Protein AF-A0A563W2W7-F1 (afdb_monomer_lite)

Organism: NCBI:txid945734

Sequence (213 aa):
MNTSLPTGNSFDVRIQEPNYLDGTHIPEQVSYFVLEAGTWQLDNGALLEVGTIESNGLVNGGSSFDTVDFDLEFASTPVIFSQVQTDNDADFVRTRQRNSSTTGFAVGMEEEEANKNSGHGSETLGWLAMETGSGQWDDFTYFADRTGDIVNHNWTSVEFDSLFAQQPQIMANISTYDGPDSAGLRYRNLDSTGVDIKVEEETSLDSEQQFSL

Secondary structure (DSSP, 8-state):
-------SS---------TTS---PPS---------SEEEE-TT--EEEEEEEEE--B-GGG--PEEEE-SS--SSPPEEEEEE---SSSS--EEEEE---SSEEEEEEE--GGGTTS----EEEEEEEE-SEEEEETTEEEEE----TT-SSS-EEEE-TT--SSPPP---------SSS-EEEEEE---SSEEEEEEEE--SS-S------

Radius of gyration: 17.33 Å; chains: 1; bounding box: 44×43×45 Å

InterPro domains:
  IPR037221 H-type lectin domain superfamily [G3DSA:2.60.40.2080] (36-134)

Structure (mmCIF, N/CA/C/O backbone):
data_AF-A0A563W2W7-F1
#
_entry.id   AF-A0A563W2W7-F1
#
loop_
_atom_site.group_PDB
_atom_site.id
_atom_site.type_symbol
_atom_site.label_atom_id
_atom_site.label_alt_id
_atom_site.label_comp_id
_atom_site.label_asym_id
_atom_site.label_entity_id
_atom_site.label_seq_id
_atom_site.pdbx_PDB_ins_code
_atom_site.Cartn_x
_atom_site.Cartn_y
_atom_site.Cartn_z
_atom_site.occupancy
_atom_site.B_iso_or_equiv
_atom_site.auth_seq_id
_atom_site.auth_comp_id
_atom_site.auth_asym_id
_atom_site.auth_atom_id
_atom_site.pdbx_PDB_model_num
ATOM 1 N N . MET A 1 1 ? 11.316 -20.694 -8.713 1.00 36.97 1 MET A N 1
ATOM 2 C CA . MET A 1 1 ? 10.553 -21.756 -8.012 1.00 36.97 1 MET A CA 1
ATOM 3 C C . MET A 1 1 ? 9.088 -21.484 -8.309 1.00 36.97 1 MET A C 1
ATOM 5 O O . MET A 1 1 ? 8.734 -20.321 -8.300 1.00 36.97 1 MET A O 1
ATOM 9 N N . ASN A 1 2 ? 8.279 -22.490 -8.654 1.00 34.16 2 ASN A N 1
ATOM 10 C CA . ASN A 1 2 ? 6.859 -22.274 -8.970 1.00 34.16 2 ASN A CA 1
ATOM 11 C C . ASN A 1 2 ? 6.099 -21.839 -7.712 1.00 34.16 2 ASN A C 1
ATOM 13 O O . ASN A 1 2 ? 6.029 -22.626 -6.769 1.00 34.16 2 ASN A O 1
ATOM 17 N N . THR A 1 3 ? 5.495 -20.655 -7.725 1.00 41.44 3 THR A N 1
ATOM 18 C CA . THR A 1 3 ? 4.533 -20.221 -6.711 1.00 41.44 3 THR A CA 1
ATOM 19 C C . THR A 1 3 ? 3.120 -20.475 -7.235 1.00 41.44 3 THR A C 1
ATOM 21 O O . THR A 1 3 ? 2.692 -19.953 -8.259 1.00 41.44 3 THR A O 1
ATOM 24 N N . SER A 1 4 ? 2.400 -21.370 -6.565 1.00 41.22 4 SER A N 1
ATOM 25 C CA . SER A 1 4 ? 0.951 -21.504 -6.706 1.00 41.22 4 SER A CA 1
ATOM 26 C C . SER A 1 4 ? 0.275 -20.609 -5.672 1.00 41.22 4 SER A C 1
ATOM 28 O O . SER A 1 4 ? 0.720 -20.591 -4.525 1.00 41.22 4 SER A O 1
ATOM 30 N N . LEU A 1 5 ? -0.812 -19.938 -6.065 1.00 45.69 5 LEU A N 1
ATOM 31 C CA . LEU A 1 5 ? -1.753 -19.246 -5.173 1.00 45.69 5 LEU A CA 1
ATOM 32 C C . LEU A 1 5 ? -2.065 -20.095 -3.918 1.00 45.69 5 LEU A C 1
ATOM 34 O O . LEU A 1 5 ? -2.114 -21.328 -4.024 1.00 45.69 5 LEU A O 1
ATOM 38 N N . PRO A 1 6 ? -2.277 -19.483 -2.739 1.00 49.31 6 PRO A N 1
ATOM 39 C CA . PRO A 1 6 ? -2.403 -20.212 -1.484 1.00 49.31 6 PRO A CA 1
ATOM 40 C C . PRO A 1 6 ? -3.664 -21.083 -1.492 1.00 49.31 6 PRO A C 1
ATOM 42 O O . PRO A 1 6 ? -4.780 -20.616 -1.318 1.00 49.31 6 PRO A O 1
ATOM 45 N N . THR A 1 7 ? -3.486 -22.391 -1.671 1.00 49.12 7 THR A N 1
ATOM 46 C CA . THR A 1 7 ? -4.488 -23.411 -1.319 1.00 49.12 7 THR A CA 1
ATOM 47 C C . THR A 1 7 ? -4.087 -24.147 -0.036 1.00 49.12 7 THR A C 1
ATOM 49 O O . THR A 1 7 ? -4.363 -25.337 0.120 1.00 49.12 7 THR A O 1
ATOM 52 N N . GLY A 1 8 ? -3.371 -23.483 0.873 1.00 57.25 8 GLY A N 1
ATOM 53 C CA . GLY A 1 8 ? -2.831 -24.097 2.083 1.00 57.25 8 GLY A CA 1
ATOM 54 C C . GLY A 1 8 ? -2.438 -23.072 3.140 1.00 57.25 8 GLY A C 1
ATOM 55 O O . GLY A 1 8 ? -2.205 -21.910 2.836 1.00 57.25 8 GLY A O 1
ATOM 56 N N . ASN A 1 9 ? -2.336 -23.532 4.388 1.00 75.31 9 ASN A N 1
ATOM 57 C CA . ASN A 1 9 ? -1.972 -22.733 5.566 1.00 75.31 9 ASN A CA 1
ATOM 58 C C . ASN A 1 9 ? -0.473 -22.344 5.585 1.00 75.31 9 ASN A C 1
ATOM 60 O O . ASN A 1 9 ? 0.179 -22.429 6.627 1.00 75.31 9 ASN A O 1
ATOM 64 N N . SER A 1 10 ? 0.110 -22.013 4.434 1.00 84.88 10 SER A N 1
ATOM 65 C CA . SER A 1 10 ? 1.527 -21.688 4.268 1.00 84.88 10 SER A CA 1
ATOM 66 C C . SER A 1 10 ? 1.725 -20.700 3.127 1.00 84.88 10 SER A C 1
ATOM 68 O O . SER A 1 10 ? 1.030 -20.781 2.116 1.00 84.88 10 SER A O 1
ATOM 70 N N . PHE A 1 11 ? 2.729 -19.844 3.261 1.00 88.00 11 PHE A N 1
ATOM 71 C CA . PHE A 1 11 ? 3.170 -18.901 2.242 1.00 88.00 11 PHE A CA 1
ATOM 72 C C . PHE A 1 11 ? 4.700 -18.822 2.263 1.00 88.00 11 PHE A C 1
ATOM 74 O O . PHE A 1 11 ? 5.320 -19.105 3.291 1.00 88.00 11 PHE A O 1
ATOM 81 N N . ASP A 1 12 ? 5.284 -18.432 1.134 1.00 90.31 12 ASP A N 1
ATOM 82 C CA . ASP A 1 12 ? 6.694 -18.069 1.034 1.00 90.31 12 ASP A CA 1
ATOM 83 C C . ASP A 1 12 ? 6.821 -16.540 1.069 1.00 90.31 12 ASP A C 1
ATOM 85 O O . ASP A 1 12 ? 5.952 -15.824 0.573 1.00 90.31 12 ASP A O 1
ATOM 89 N N . VAL A 1 13 ? 7.907 -16.035 1.655 1.00 90.25 13 VAL A N 1
ATOM 90 C CA . VAL A 1 13 ? 8.237 -14.602 1.669 1.00 90.25 13 VAL A CA 1
ATOM 91 C C . VAL A 1 13 ? 9.556 -14.394 0.958 1.00 90.25 13 VAL A C 1
ATOM 93 O O . VAL A 1 13 ? 10.511 -15.145 1.170 1.00 90.25 13 VAL A O 1
ATOM 96 N N . ARG A 1 14 ? 9.622 -13.327 0.169 1.00 89.75 14 ARG A N 1
ATOM 97 C CA . ARG A 1 14 ? 10.853 -12.826 -0.423 1.00 89.75 14 ARG A CA 1
ATOM 98 C C . ARG A 1 14 ? 10.988 -11.342 -0.120 1.00 89.75 14 ARG A C 1
ATOM 100 O O . ARG A 1 14 ? 10.022 -10.595 -0.227 1.00 89.75 14 ARG A O 1
ATOM 107 N N . ILE A 1 15 ? 12.196 -10.943 0.252 1.00 89.94 15 ILE A N 1
ATOM 108 C CA . ILE A 1 15 ? 12.596 -9.543 0.348 1.00 89.94 15 ILE A CA 1
ATOM 109 C C . ILE A 1 15 ? 13.462 -9.282 -0.880 1.00 89.94 15 ILE A C 1
ATOM 111 O O . ILE A 1 15 ? 14.393 -10.041 -1.150 1.00 89.94 15 ILE A O 1
ATOM 115 N N . GLN A 1 16 ? 13.087 -8.276 -1.662 1.00 90.75 16 GLN A N 1
ATOM 116 C CA . GLN A 1 16 ? 13.857 -7.792 -2.801 1.00 90.75 16 GLN A CA 1
ATOM 117 C C . GLN A 1 16 ? 14.268 -6.352 -2.531 1.00 90.75 16 GLN A C 1
ATOM 119 O O . GLN A 1 16 ? 13.560 -5.603 -1.853 1.00 90.75 16 GLN A O 1
ATOM 124 N N . GLU A 1 17 ? 15.398 -5.967 -3.095 1.00 90.00 17 GLU A N 1
ATOM 125 C CA . GLU A 1 17 ? 15.879 -4.598 -3.095 1.00 90.00 17 GLU A CA 1
ATOM 126 C C . GLU A 1 17 ? 16.107 -4.124 -4.536 1.00 90.00 17 GLU A C 1
ATOM 128 O O . GLU A 1 17 ? 16.251 -4.972 -5.419 1.00 90.00 17 GLU A 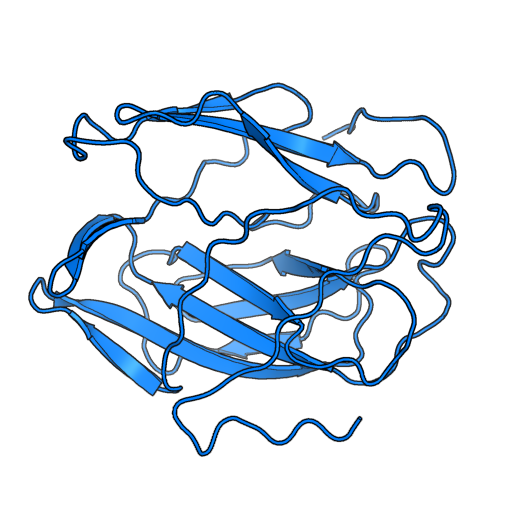O 1
ATOM 133 N N . PRO A 1 18 ? 16.120 -2.800 -4.789 1.00 90.69 18 PRO A N 1
ATOM 134 C CA . PRO A 1 18 ? 16.475 -2.249 -6.092 1.00 90.69 18 PRO A CA 1
ATOM 135 C C . PRO A 1 18 ? 17.734 -2.879 -6.701 1.00 90.69 18 PRO A C 1
ATOM 137 O O . PRO A 1 18 ? 18.721 -3.113 -6.003 1.00 90.69 18 PRO A O 1
ATOM 140 N N . ASN A 1 19 ? 17.715 -3.094 -8.016 1.00 90.00 19 ASN A N 1
ATOM 141 C CA . ASN A 1 19 ? 18.759 -3.785 -8.773 1.00 90.00 19 ASN A CA 1
ATOM 142 C C . ASN A 1 19 ? 20.143 -3.126 -8.641 1.00 90.00 19 ASN A C 1
ATOM 144 O O . ASN A 1 19 ? 21.163 -3.801 -8.793 1.00 90.00 19 ASN A O 1
ATOM 148 N N . TYR A 1 20 ? 20.198 -1.816 -8.378 1.00 88.44 20 TYR A N 1
ATOM 149 C CA . TYR A 1 20 ? 21.454 -1.080 -8.187 1.00 88.44 20 TYR A CA 1
ATOM 150 C C . TYR A 1 20 ? 22.151 -1.321 -6.832 1.00 88.44 20 TYR A C 1
ATOM 152 O O . TYR A 1 20 ? 23.269 -0.831 -6.633 1.00 88.44 20 TYR A O 1
ATOM 160 N N . LEU A 1 21 ? 21.512 -2.033 -5.899 1.00 89.94 21 LEU A N 1
ATOM 161 C CA . LEU A 1 21 ? 22.064 -2.371 -4.584 1.00 89.94 21 LEU A CA 1
ATOM 162 C C . LEU A 1 21 ? 22.850 -3.704 -4.616 1.00 89.94 21 LEU A C 1
ATOM 164 O O . LEU A 1 21 ? 23.105 -4.271 -5.678 1.00 89.94 21 LEU A O 1
ATOM 168 N N . ASP A 1 22 ? 23.391 -4.141 -3.475 1.00 89.31 22 ASP A N 1
ATOM 169 C CA . ASP A 1 22 ? 24.465 -5.150 -3.406 1.00 89.31 22 ASP A CA 1
ATOM 170 C C . ASP A 1 22 ? 24.002 -6.600 -3.137 1.00 89.31 22 ASP A C 1
ATOM 172 O O . ASP A 1 22 ? 24.821 -7.520 -3.028 1.00 89.31 22 ASP A O 1
ATOM 176 N N . GLY A 1 23 ? 22.698 -6.809 -3.039 1.00 85.81 23 GLY A N 1
ATOM 177 C CA . GLY A 1 23 ? 21.992 -8.034 -2.678 1.00 85.81 23 GLY A CA 1
ATOM 178 C C . GLY A 1 23 ? 22.130 -8.444 -1.210 1.00 85.81 23 GLY A C 1
ATOM 179 O O . GLY A 1 23 ? 21.759 -9.570 -0.862 1.00 85.81 23 GLY A O 1
ATOM 180 N N . THR A 1 24 ? 22.735 -7.620 -0.348 1.00 88.06 24 THR A N 1
ATOM 181 C CA . THR A 1 24 ? 23.121 -8.015 1.012 1.00 88.06 24 THR A CA 1
ATOM 182 C C . THR A 1 24 ? 22.129 -7.529 2.056 1.00 88.06 24 THR A C 1
ATOM 184 O O . THR A 1 24 ? 22.105 -6.368 2.452 1.00 88.06 24 THR A O 1
ATOM 187 N N . HIS A 1 25 ? 21.413 -8.485 2.640 1.00 84.12 25 HIS A N 1
ATOM 188 C CA . HIS A 1 25 ? 20.493 -8.235 3.742 1.00 84.12 25 HIS A CA 1
ATOM 189 C C . HIS A 1 25 ? 21.132 -8.610 5.087 1.00 84.12 25 HIS A C 1
ATOM 191 O O . HIS A 1 25 ? 21.637 -9.722 5.281 1.00 84.12 25 HIS A O 1
ATOM 197 N N . ILE A 1 26 ? 21.100 -7.687 6.052 1.00 88.81 26 ILE A N 1
ATOM 198 C CA . ILE A 1 26 ? 21.273 -8.044 7.469 1.00 88.81 26 ILE A CA 1
ATOM 199 C C . ILE A 1 26 ? 20.024 -8.807 7.950 1.00 88.81 26 ILE A C 1
ATOM 201 O O . ILE A 1 26 ? 19.024 -8.836 7.241 1.00 88.81 26 ILE A O 1
ATOM 205 N N . PRO A 1 27 ? 20.020 -9.436 9.140 1.00 89.06 27 PRO A N 1
ATOM 206 C CA . PRO A 1 27 ? 18.792 -10.024 9.666 1.00 89.06 27 PRO A CA 1
ATOM 207 C C . PRO A 1 27 ? 17.653 -8.995 9.735 1.00 89.06 27 PRO A C 1
ATOM 209 O O . PRO A 1 27 ? 17.746 -8.004 10.460 1.00 89.06 27 PRO A O 1
ATOM 212 N N . GLU A 1 28 ? 16.582 -9.261 8.994 1.00 87.00 28 GLU A N 1
ATOM 213 C CA . GLU A 1 28 ? 15.401 -8.407 8.878 1.00 87.00 28 GLU A CA 1
ATOM 214 C C . GLU A 1 28 ? 14.211 -9.024 9.617 1.00 87.00 28 GLU A C 1
ATOM 216 O O . GLU A 1 28 ? 14.064 -10.245 9.709 1.00 87.00 28 GLU A O 1
ATOM 221 N N . GLN A 1 29 ? 13.350 -8.166 10.162 1.00 88.69 29 GLN A N 1
ATOM 222 C CA . GLN A 1 29 ? 12.069 -8.562 10.739 1.00 88.69 29 GLN A CA 1
ATOM 223 C C . GLN A 1 29 ? 10.956 -7.996 9.867 1.00 88.69 29 GLN A C 1
ATOM 225 O O . GLN A 1 29 ? 10.952 -6.802 9.574 1.00 88.69 29 GLN A O 1
ATOM 230 N N . VAL A 1 30 ? 10.010 -8.850 9.484 1.00 89.31 30 VAL A N 1
ATOM 231 C CA . VAL A 1 30 ? 8.851 -8.470 8.673 1.00 89.31 30 VAL A CA 1
ATOM 232 C C . VAL A 1 30 ? 7.566 -8.750 9.437 1.00 89.31 30 VAL A C 1
ATOM 234 O O . VAL A 1 30 ? 7.421 -9.790 10.081 1.00 89.31 30 VAL A O 1
ATOM 237 N N . SER A 1 31 ? 6.632 -7.807 9.359 1.00 91.06 31 SER A N 1
ATOM 238 C CA . SER A 1 31 ? 5.243 -8.027 9.756 1.00 91.06 31 SER A CA 1
ATOM 239 C C . SER A 1 31 ? 4.461 -8.533 8.558 1.00 91.06 31 SER A C 1
ATOM 241 O O . SER A 1 31 ? 4.664 -8.053 7.446 1.00 91.06 31 SER A O 1
ATOM 243 N N . TYR A 1 32 ? 3.562 -9.482 8.784 1.00 91.12 32 TYR A N 1
ATOM 244 C CA . TYR A 1 32 ? 2.688 -10.009 7.747 1.00 91.12 32 TYR A CA 1
ATOM 245 C C . TYR A 1 32 ? 1.281 -10.215 8.297 1.00 91.12 32 TYR A C 1
ATOM 247 O O . TYR A 1 32 ? 1.076 -10.387 9.499 1.00 91.12 32 TYR A O 1
ATOM 255 N N . PHE A 1 33 ? 0.322 -10.227 7.385 1.00 88.62 33 PHE A N 1
ATOM 256 C CA . PHE A 1 33 ? -1.051 -10.645 7.604 1.00 88.62 33 PHE A CA 1
ATOM 257 C C . PHE A 1 33 ? -1.501 -11.369 6.336 1.00 88.62 33 PHE A C 1
ATOM 259 O O . PHE A 1 33 ? -1.021 -11.069 5.243 1.00 88.62 33 PHE A O 1
ATOM 266 N N . VAL A 1 34 ? -2.372 -12.360 6.486 1.00 91.19 34 VAL A N 1
ATOM 267 C CA . VAL A 1 34 ? -2.888 -13.156 5.370 1.00 91.19 34 VAL A CA 1
ATOM 268 C C . VAL A 1 34 ? -4.399 -13.104 5.444 1.00 91.19 34 VAL A C 1
ATOM 270 O O . VAL A 1 34 ? -4.970 -13.384 6.496 1.00 91.19 34 VAL A O 1
ATOM 273 N N . LEU A 1 35 ? -5.023 -12.733 4.331 1.00 92.00 35 LEU A N 1
ATOM 274 C CA . LEU A 1 35 ? -6.467 -12.638 4.195 1.00 92.00 35 LEU A CA 1
ATOM 275 C C . LEU A 1 35 ? -6.912 -13.424 2.971 1.00 92.00 35 LEU A C 1
ATOM 277 O O . LEU A 1 35 ? -6.235 -13.431 1.944 1.00 92.00 35 LEU A O 1
ATOM 281 N N . GLU A 1 36 ? -8.072 -14.054 3.091 1.00 93.31 36 GLU A N 1
ATOM 282 C CA . GLU A 1 36 ? -8.750 -14.674 1.961 1.00 93.31 36 GLU A CA 1
ATOM 283 C C . GLU A 1 36 ? -9.429 -13.593 1.113 1.00 93.31 36 GLU A C 1
ATOM 285 O O . GLU A 1 36 ? -10.037 -12.659 1.647 1.00 93.31 36 GLU A O 1
ATOM 290 N N . ALA A 1 37 ? -9.349 -13.734 -0.211 1.00 96.31 37 ALA A N 1
ATOM 291 C CA . ALA A 1 37 ? -10.024 -12.826 -1.130 1.00 96.31 37 ALA A CA 1
ATOM 292 C C . ALA A 1 37 ? -11.546 -12.851 -0.911 1.00 96.31 37 ALA A C 1
ATOM 294 O O . ALA A 1 37 ? -12.146 -13.907 -0.692 1.00 96.31 37 ALA A O 1
ATOM 295 N N . GLY A 1 38 ? -12.167 -11.680 -0.993 1.00 97.75 38 GLY A N 1
ATOM 296 C CA . GLY A 1 38 ? -13.598 -11.490 -0.814 1.00 97.75 38 GLY A CA 1
ATOM 297 C C . GLY A 1 38 ? -13.941 -10.225 -0.038 1.00 97.75 38 GLY A C 1
ATOM 298 O O . GLY A 1 38 ? -13.073 -9.463 0.394 1.00 97.75 38 GLY A O 1
ATOM 299 N N . THR A 1 39 ? -15.241 -10.034 0.147 1.00 98.12 39 THR A N 1
ATOM 300 C CA . THR A 1 39 ? -15.816 -8.944 0.932 1.00 98.12 39 THR A CA 1
ATOM 301 C C . THR A 1 39 ? -16.148 -9.437 2.336 1.00 98.12 39 THR A C 1
ATOM 303 O O . THR A 1 39 ? -16.885 -10.411 2.510 1.00 98.12 39 THR A O 1
ATOM 306 N N . TRP A 1 40 ? -15.632 -8.744 3.343 1.00 96.94 40 TRP A N 1
ATOM 307 C CA . TRP A 1 40 ? -15.729 -9.119 4.748 1.00 96.94 40 TRP A CA 1
ATOM 308 C C . TRP A 1 40 ? -16.268 -7.962 5.579 1.00 96.94 40 TRP A C 1
ATOM 310 O O . TRP A 1 40 ? -16.059 -6.796 5.260 1.00 96.94 40 TRP A O 1
ATOM 320 N N . GLN A 1 41 ? -16.934 -8.286 6.682 1.00 96.00 41 GLN A N 1
ATOM 321 C CA . GLN A 1 41 ? -17.364 -7.305 7.668 1.00 96.00 41 GLN A CA 1
ATOM 322 C C . GLN A 1 41 ? -16.875 -7.741 9.046 1.00 96.00 41 GLN A C 1
ATOM 324 O O . GLN A 1 41 ? -17.110 -8.883 9.445 1.00 96.00 41 GLN A O 1
ATOM 329 N N . LEU A 1 42 ? -16.201 -6.842 9.763 1.00 95.00 42 LEU A N 1
ATOM 330 C CA . LEU A 1 42 ? -15.797 -7.080 11.149 1.00 95.00 42 LEU A CA 1
ATOM 331 C C . LEU A 1 42 ? -16.994 -6.976 12.099 1.00 95.00 42 LEU A C 1
ATOM 333 O O . LEU A 1 42 ? -18.023 -6.384 11.773 1.00 95.00 42 LEU A O 1
ATOM 337 N N . ASP A 1 43 ? -16.824 -7.459 13.328 1.00 93.25 43 ASP A N 1
ATOM 338 C CA . ASP A 1 43 ? -17.852 -7.407 14.377 1.00 93.25 43 ASP A CA 1
ATOM 339 C C . ASP A 1 43 ? -18.339 -5.983 14.698 1.00 93.25 43 ASP A C 1
ATOM 341 O O . ASP A 1 43 ? -19.486 -5.788 15.107 1.00 93.25 43 ASP A O 1
ATOM 345 N N . ASN A 1 44 ? -17.486 -4.969 14.508 1.00 91.88 44 ASN A N 1
ATOM 346 C CA . ASN A 1 44 ? -17.849 -3.558 14.683 1.00 91.88 44 ASN A CA 1
ATOM 347 C C . ASN A 1 44 ? -18.577 -2.953 13.464 1.00 91.88 44 ASN A C 1
ATOM 349 O O . ASN A 1 44 ? -18.932 -1.775 13.497 1.00 91.88 44 ASN A O 1
ATOM 353 N N . GLY A 1 45 ? -18.811 -3.739 12.412 1.00 95.44 45 GLY A N 1
ATOM 354 C CA . GLY A 1 45 ? -19.461 -3.328 11.172 1.00 95.44 45 GLY A CA 1
ATOM 355 C C . GLY A 1 45 ? -18.513 -2.819 10.087 1.00 95.44 45 GLY A C 1
ATOM 356 O O . GLY A 1 45 ? -18.995 -2.591 8.978 1.00 95.44 45 GLY A O 1
ATOM 357 N N . ALA A 1 46 ? -17.212 -2.675 10.373 1.00 96.50 46 ALA A N 1
ATOM 358 C CA . ALA A 1 46 ? -16.240 -2.168 9.410 1.00 96.50 46 ALA A CA 1
ATOM 359 C C . ALA A 1 46 ? -16.132 -3.088 8.188 1.00 96.50 46 ALA A C 1
ATOM 361 O O . ALA A 1 46 ? -15.976 -4.305 8.338 1.00 96.50 46 ALA A O 1
ATOM 362 N N . LEU A 1 47 ? -16.208 -2.502 6.994 1.00 97.88 47 LEU A N 1
ATOM 363 C CA . LEU A 1 47 ? -16.080 -3.210 5.721 1.00 97.88 47 LEU A CA 1
ATOM 364 C C . LEU A 1 47 ? -14.607 -3.401 5.333 1.00 97.88 47 LEU A C 1
ATOM 366 O O . LEU A 1 47 ? -13.784 -2.492 5.481 1.00 97.88 47 LEU A O 1
ATOM 370 N N . LEU A 1 48 ? -14.294 -4.585 4.805 1.00 97.25 48 LEU A N 1
ATOM 371 C CA . LEU A 1 48 ? -13.034 -4.905 4.148 1.00 97.25 48 LEU A CA 1
ATOM 372 C C . LEU A 1 48 ? -13.314 -5.579 2.811 1.00 97.25 48 LEU A C 1
ATOM 374 O O . LEU A 1 48 ? -14.227 -6.395 2.693 1.00 97.25 48 LEU A O 1
ATOM 378 N N . GLU A 1 49 ? -12.473 -5.303 1.829 1.00 98.62 49 GLU A N 1
ATOM 379 C CA . GLU A 1 49 ? -12.467 -6.010 0.561 1.00 98.62 49 GLU A CA 1
ATOM 380 C C . GLU A 1 49 ? -11.038 -6.387 0.194 1.00 98.62 49 GLU A C 1
ATOM 382 O O . GLU A 1 49 ? -10.119 -5.574 0.296 1.00 98.62 49 GLU A O 1
ATOM 387 N N . VAL A 1 50 ? -10.846 -7.650 -0.169 1.00 98.56 50 VAL A N 1
ATOM 388 C CA . VAL A 1 50 ? -9.538 -8.242 -0.440 1.00 98.56 50 VAL A CA 1
ATOM 389 C C . VAL A 1 50 ? -9.583 -8.893 -1.806 1.00 98.56 50 VAL A C 1
ATOM 391 O O . VAL A 1 50 ? -10.489 -9.677 -2.094 1.00 98.56 50 VAL A O 1
ATOM 394 N N . GLY A 1 51 ? -8.576 -8.636 -2.629 1.00 98.38 51 GLY A N 1
ATOM 395 C CA . GLY A 1 51 ? -8.511 -9.219 -3.957 1.00 98.38 51 GLY A CA 1
ATOM 396 C C . GLY A 1 51 ? -7.104 -9.271 -4.521 1.00 98.38 51 GLY A C 1
ATOM 397 O O . GLY A 1 51 ? -6.119 -8.917 -3.871 1.00 98.38 51 GLY A O 1
ATOM 398 N N . THR A 1 52 ? -7.029 -9.740 -5.759 1.00 98.38 52 THR A N 1
ATOM 399 C CA . THR A 1 52 ? -5.809 -9.735 -6.558 1.00 98.38 52 THR A CA 1
ATOM 400 C C . THR A 1 52 ? -6.099 -9.190 -7.951 1.00 98.38 52 THR A C 1
ATOM 402 O O . THR A 1 52 ? -7.237 -9.222 -8.424 1.00 98.38 52 THR A O 1
ATOM 405 N N . ILE A 1 53 ? -5.066 -8.683 -8.613 1.00 98.25 53 ILE A N 1
ATOM 406 C CA . ILE A 1 53 ? -5.087 -8.331 -10.032 1.00 98.25 53 ILE A CA 1
ATOM 407 C C . ILE A 1 53 ? -3.760 -8.741 -10.672 1.00 98.25 53 ILE A C 1
ATOM 409 O O . ILE A 1 53 ? -2.710 -8.620 -10.051 1.00 98.25 53 ILE A O 1
ATOM 413 N N . GLU A 1 54 ? -3.802 -9.242 -11.902 1.00 98.38 54 GLU A N 1
ATOM 414 C CA . GLU A 1 54 ? -2.594 -9.479 -12.696 1.00 98.38 54 GLU A CA 1
ATOM 415 C C . GLU A 1 54 ? -2.198 -8.181 -13.398 1.00 98.38 54 GLU A C 1
ATOM 417 O O . GLU A 1 54 ? -3.028 -7.594 -14.095 1.00 98.38 54 GLU A O 1
ATOM 422 N N . SER A 1 55 ? -0.949 -7.745 -13.244 1.00 97.31 55 SER A N 1
ATOM 423 C CA . SER A 1 55 ? -0.453 -6.513 -13.857 1.00 97.31 55 SER A CA 1
ATOM 424 C C . SER A 1 55 ? 0.956 -6.684 -14.401 1.00 97.31 55 SER A C 1
ATOM 426 O O . SER A 1 55 ? 1.815 -7.285 -13.768 1.00 97.31 55 SER A O 1
ATOM 428 N N . ASN A 1 56 ? 1.215 -6.092 -15.562 1.00 94.69 56 ASN A N 1
ATOM 429 C CA . ASN A 1 56 ? 2.559 -5.832 -16.084 1.00 94.69 56 ASN A CA 1
ATOM 430 C C . ASN A 1 56 ? 2.804 -4.321 -16.283 1.00 94.69 56 ASN A C 1
ATOM 432 O O . ASN A 1 56 ? 3.684 -3.918 -17.048 1.00 94.69 56 ASN A O 1
ATOM 436 N N . GLY A 1 57 ? 1.973 -3.478 -15.663 1.00 93.50 57 GLY A N 1
ATOM 437 C CA . GLY A 1 57 ? 1.975 -2.035 -15.855 1.00 93.50 57 GLY A CA 1
ATOM 438 C C . GLY A 1 57 ? 3.031 -1.337 -15.004 1.00 93.50 57 GLY A C 1
ATOM 439 O O . GLY A 1 57 ? 2.929 -1.326 -13.779 1.00 93.50 57 GLY A O 1
ATOM 440 N N . LEU A 1 58 ? 4.013 -0.703 -15.654 1.00 94.38 58 LEU A N 1
ATOM 441 C CA . LEU A 1 58 ? 4.973 0.187 -14.994 1.00 94.38 58 LEU A CA 1
ATOM 442 C C . LEU A 1 58 ? 4.464 1.634 -14.983 1.00 94.38 58 LEU A C 1
ATOM 444 O O . LEU A 1 58 ? 4.182 2.203 -16.042 1.00 94.38 58 LEU A O 1
ATOM 448 N N . VAL A 1 59 ? 4.400 2.259 -13.804 1.00 92.12 59 VAL A N 1
ATOM 449 C CA . VAL A 1 59 ? 3.741 3.562 -13.575 1.00 92.12 59 VAL A CA 1
ATOM 450 C C . VAL A 1 59 ? 4.507 4.790 -14.076 1.00 92.12 59 VAL A C 1
ATOM 452 O O . VAL A 1 59 ? 4.248 5.916 -13.657 1.00 92.12 59 VAL A O 1
ATOM 455 N N . ASN A 1 60 ? 5.433 4.610 -15.013 1.00 82.88 60 ASN A N 1
ATOM 456 C CA . ASN A 1 60 ? 6.332 5.644 -15.510 1.00 82.88 60 ASN A CA 1
ATOM 457 C C . ASN A 1 60 ? 5.577 6.899 -15.990 1.00 82.88 60 ASN A C 1
ATOM 459 O O . ASN A 1 60 ? 4.730 6.832 -16.892 1.00 82.88 60 ASN A O 1
ATOM 463 N N . GLY A 1 61 ? 5.857 8.039 -15.350 1.00 73.06 61 GLY A N 1
ATOM 464 C CA . GLY A 1 61 ? 5.223 9.322 -15.652 1.00 73.06 61 GLY A CA 1
ATOM 465 C C . GLY A 1 61 ? 3.703 9.323 -15.448 1.00 73.06 61 GLY A C 1
ATOM 466 O O . GLY A 1 61 ? 2.997 10.092 -16.101 1.00 73.06 61 GLY A O 1
ATOM 467 N N . GLY A 1 62 ? 3.176 8.438 -14.597 1.00 77.75 62 GLY A N 1
ATOM 468 C CA . GLY A 1 62 ? 1.745 8.317 -14.322 1.00 77.75 62 GLY A CA 1
ATOM 469 C C . GLY A 1 62 ? 0.960 7.477 -15.340 1.00 77.75 62 GLY A C 1
ATOM 470 O O . GLY A 1 62 ? -0.270 7.594 -15.408 1.00 77.75 62 GLY A O 1
ATOM 471 N N . SER A 1 63 ? 1.630 6.665 -16.159 1.00 84.69 63 SER A N 1
ATOM 472 C CA . SER A 1 63 ? 0.988 5.749 -17.117 1.00 84.69 63 SER A CA 1
ATOM 473 C C . SER A 1 63 ? 0.689 4.368 -16.504 1.00 84.69 63 SER A C 1
ATOM 475 O O . SER A 1 63 ? 1.014 4.129 -15.352 1.00 84.69 63 SER A O 1
ATOM 477 N N . SER A 1 64 ? -0.001 3.487 -17.237 1.00 92.94 64 SER A N 1
ATOM 478 C CA . SER A 1 64 ? -0.089 2.036 -16.951 1.00 92.94 64 SER A CA 1
ATOM 479 C C . SER A 1 64 ? -0.570 1.605 -15.554 1.00 92.94 64 SER A C 1
ATOM 481 O O . SER A 1 64 ? -0.097 0.607 -15.023 1.00 92.94 64 SER A O 1
ATOM 483 N N . PHE A 1 65 ? -1.525 2.335 -14.972 1.00 96.50 65 PHE A N 1
ATOM 484 C CA . PHE A 1 65 ? -2.257 1.853 -13.798 1.00 96.50 65 PHE A CA 1
ATOM 485 C C . PHE A 1 65 ? -3.462 1.018 -14.233 1.00 96.50 65 PHE A C 1
ATOM 487 O O . PHE A 1 65 ? -4.244 1.470 -15.076 1.00 96.50 65 PHE A O 1
ATOM 494 N N . ASP A 1 66 ? -3.656 -0.124 -13.588 1.00 97.94 66 ASP A N 1
ATOM 495 C CA . ASP A 1 66 ? -4.854 -0.945 -13.690 1.00 97.94 66 ASP A CA 1
ATOM 496 C C . ASP A 1 66 ? -5.913 -0.460 -12.696 1.00 97.94 66 ASP A C 1
ATOM 498 O O . ASP A 1 66 ? -5.614 -0.116 -11.550 1.00 97.94 66 ASP A O 1
ATOM 502 N N . THR A 1 67 ? -7.164 -0.387 -13.145 1.00 98.19 67 THR A N 1
ATOM 503 C CA . THR A 1 67 ? -8.295 0.009 -12.297 1.00 98.19 67 THR A CA 1
ATOM 504 C C . THR A 1 67 ? -8.836 -1.197 -11.544 1.00 98.19 67 THR A C 1
ATOM 506 O O . THR A 1 67 ? -9.088 -2.243 -12.141 1.00 98.19 67 THR A O 1
ATOM 509 N N . VAL A 1 68 ? -9.049 -1.016 -10.244 1.00 98.62 68 VAL A N 1
ATOM 510 C CA . VAL A 1 68 ? -9.741 -1.955 -9.368 1.00 98.62 68 VAL A CA 1
ATOM 511 C C . VAL A 1 68 ? -11.027 -1.287 -8.902 1.00 98.62 68 VAL A C 1
ATOM 513 O O . VAL A 1 68 ? -10.984 -0.260 -8.221 1.00 98.62 68 VAL A O 1
ATOM 516 N N . ASP A 1 69 ? -12.156 -1.875 -9.282 1.00 98.62 69 ASP A N 1
ATOM 517 C CA . ASP A 1 69 ? -13.474 -1.500 -8.780 1.00 98.62 69 ASP A CA 1
ATOM 518 C C . ASP A 1 69 ? -13.800 -2.361 -7.557 1.00 98.62 69 ASP A C 1
ATOM 520 O O . ASP A 1 69 ? -13.534 -3.563 -7.566 1.00 98.62 69 ASP A O 1
ATOM 524 N N . PHE A 1 70 ? -14.367 -1.748 -6.519 1.00 98.62 70 PHE A N 1
ATOM 525 C CA . PHE A 1 70 ? -14.844 -2.475 -5.346 1.00 98.62 70 PHE A CA 1
ATOM 526 C C . PHE A 1 70 ? -16.210 -3.114 -5.619 1.00 98.62 70 PHE A C 1
ATOM 528 O O . PHE A 1 70 ? -17.075 -2.506 -6.260 1.00 98.62 70 PHE A O 1
ATOM 535 N N . ASP A 1 71 ? -16.430 -4.311 -5.082 1.00 98.00 71 ASP A N 1
ATOM 536 C CA . ASP A 1 71 ? -17.713 -5.014 -5.121 1.00 98.00 71 ASP A CA 1
ATOM 537 C C . ASP A 1 71 ? -18.791 -4.252 -4.332 1.00 98.00 71 ASP A C 1
ATOM 539 O O . ASP A 1 71 ? -19.971 -4.270 -4.707 1.00 98.00 71 ASP A O 1
ATOM 543 N N . LEU A 1 72 ? -18.397 -3.562 -3.253 1.00 97.00 72 LEU A N 1
ATOM 544 C CA . LEU A 1 72 ? -19.262 -2.684 -2.463 1.00 97.00 72 LEU A CA 1
ATOM 545 C C . LEU A 1 72 ? -18.702 -1.259 -2.352 1.00 97.00 72 LEU A C 1
ATOM 547 O O . LEU A 1 72 ? -17.507 -1.039 -2.185 1.00 97.00 72 LEU A O 1
ATOM 551 N N . GLU A 1 73 ? -19.602 -0.271 -2.373 1.00 97.94 73 GLU A N 1
ATOM 552 C CA . GLU A 1 73 ? -19.234 1.118 -2.092 1.00 97.94 73 GLU A CA 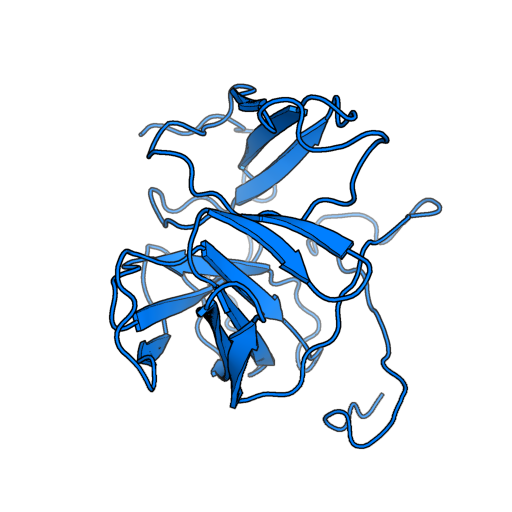1
ATOM 553 C C . GLU A 1 73 ? -18.976 1.316 -0.589 1.00 97.94 73 GLU A C 1
ATOM 555 O O . GLU A 1 73 ? -19.838 1.035 0.249 1.00 97.94 73 GLU A O 1
ATOM 560 N N . PHE A 1 74 ? -17.799 1.846 -0.258 1.00 98.50 74 PHE A N 1
ATOM 561 C CA . PHE A 1 74 ? -17.413 2.221 1.101 1.00 98.50 74 PHE A CA 1
ATOM 562 C C . PHE A 1 74 ? -18.074 3.538 1.538 1.00 98.50 74 PHE A C 1
ATOM 564 O O . PHE A 1 74 ? -18.339 4.422 0.723 1.00 98.50 74 PHE A O 1
ATOM 571 N N . ALA A 1 75 ? -18.287 3.731 2.845 1.00 97.00 75 ALA A N 1
ATOM 572 C CA . ALA A 1 75 ? -18.884 4.969 3.365 1.00 97.00 75 ALA A CA 1
ATOM 573 C C . ALA A 1 75 ? -17.981 6.212 3.197 1.00 97.00 75 ALA A C 1
ATOM 575 O O . ALA A 1 75 ? -18.464 7.344 3.108 1.00 97.00 75 ALA A O 1
ATOM 576 N N . SER A 1 76 ? -16.668 6.000 3.168 1.00 97.44 76 SER A N 1
ATOM 577 C CA . SER A 1 76 ? -15.617 6.985 2.906 1.00 97.44 76 SER A CA 1
ATOM 578 C C . SER A 1 76 ? -14.489 6.309 2.125 1.00 97.44 76 SER A C 1
ATOM 580 O O . SER A 1 76 ? -14.471 5.089 1.987 1.00 97.44 76 SER A O 1
ATOM 582 N N . THR A 1 77 ? -13.546 7.079 1.578 1.00 97.88 77 THR A N 1
ATOM 583 C CA . THR A 1 77 ? -12.409 6.490 0.862 1.00 97.88 77 THR A CA 1
ATOM 584 C C . THR A 1 77 ? -11.606 5.573 1.807 1.00 97.88 77 THR A C 1
ATOM 586 O O . THR A 1 77 ? -11.052 6.083 2.785 1.00 97.88 77 THR A O 1
ATOM 589 N N . PRO A 1 78 ? -11.508 4.255 1.542 1.00 98.25 78 PRO A N 1
ATOM 590 C CA . PRO A 1 78 ? -10.921 3.292 2.478 1.00 98.25 78 PRO A CA 1
ATOM 591 C C . PRO A 1 78 ? -9.397 3.417 2.556 1.00 98.25 78 PRO A C 1
ATOM 593 O O . PRO A 1 78 ? -8.769 3.951 1.642 1.00 98.25 78 PRO A O 1
ATOM 596 N N . VAL A 1 79 ? -8.771 2.911 3.617 1.00 97.94 79 VAL A N 1
ATOM 597 C CA . VAL A 1 79 ? -7.326 2.629 3.617 1.00 97.94 79 VAL A CA 1
ATOM 598 C C . VAL A 1 79 ? -7.070 1.507 2.619 1.00 97.94 79 VAL A C 1
ATOM 600 O O . VAL A 1 79 ? -7.778 0.504 2.647 1.00 97.94 79 VAL A O 1
ATOM 603 N N . ILE A 1 80 ? -6.083 1.676 1.738 1.00 98.25 80 ILE A N 1
ATOM 604 C CA . ILE A 1 80 ? -5.768 0.693 0.699 1.00 98.25 80 ILE A CA 1
ATOM 605 C C . ILE A 1 80 ? -4.303 0.290 0.811 1.00 98.25 80 ILE A C 1
ATOM 607 O O . ILE A 1 80 ? -3.416 1.147 0.773 1.00 98.25 80 ILE A O 1
ATOM 611 N N . PHE A 1 81 ? -4.068 -1.012 0.909 1.00 97.62 81 PHE A N 1
ATOM 612 C CA . PHE A 1 81 ? -2.752 -1.627 0.826 1.00 97.62 81 PHE A CA 1
ATOM 613 C C . PHE A 1 81 ? -2.665 -2.479 -0.434 1.00 97.62 81 PHE A C 1
ATOM 615 O O . PHE A 1 81 ? -3.634 -3.139 -0.804 1.00 97.62 81 PHE A O 1
ATOM 622 N N . SER A 1 82 ? -1.501 -2.500 -1.067 1.00 97.56 82 SER A N 1
ATOM 623 C CA . SER A 1 82 ? -1.189 -3.366 -2.196 1.00 97.56 82 SER A CA 1
ATOM 624 C C . SER A 1 82 ? 0.221 -3.938 -2.070 1.00 97.56 82 SER A C 1
ATOM 626 O O . SER A 1 82 ? 1.104 -3.329 -1.465 1.00 97.56 82 SER A O 1
ATOM 628 N N . GLN A 1 83 ? 0.431 -5.130 -2.621 1.00 96.94 83 GLN A N 1
ATOM 629 C CA . GLN A 1 83 ? 1.709 -5.831 -2.571 1.00 96.94 83 GLN A CA 1
ATOM 630 C C . GLN A 1 83 ? 1.878 -6.735 -3.795 1.00 96.94 83 GLN A C 1
ATOM 632 O O . GLN A 1 83 ? 0.942 -7.424 -4.195 1.00 96.94 83 GLN A O 1
ATOM 637 N N . VAL A 1 84 ? 3.089 -6.782 -4.348 1.00 97.81 84 VAL A N 1
ATOM 638 C CA . VAL A 1 84 ? 3.486 -7.791 -5.341 1.00 97.81 84 VAL A CA 1
ATOM 639 C C . VAL A 1 84 ? 3.576 -9.160 -4.647 1.00 97.81 84 VAL A C 1
ATOM 641 O O . VAL A 1 84 ? 4.268 -9.296 -3.639 1.00 97.81 84 VAL A O 1
ATOM 644 N N . GLN A 1 85 ? 2.850 -10.166 -5.139 1.00 96.88 85 GLN A N 1
ATOM 645 C CA . GLN A 1 85 ? 2.745 -11.504 -4.529 1.00 96.88 85 GLN A CA 1
ATOM 646 C C . GLN A 1 85 ? 3.442 -12.610 -5.335 1.00 96.88 85 GLN A C 1
ATOM 648 O O . GLN A 1 85 ? 3.451 -13.772 -4.918 1.00 96.88 85 GLN A O 1
ATOM 653 N N . THR A 1 86 ? 4.042 -12.265 -6.470 1.00 96.25 86 THR A N 1
ATOM 654 C CA . THR A 1 86 ? 4.815 -13.176 -7.319 1.00 96.25 86 THR A CA 1
ATOM 655 C C . THR A 1 86 ? 6.191 -12.587 -7.644 1.00 96.25 86 THR A C 1
ATOM 657 O O . THR A 1 86 ? 6.508 -11.467 -7.259 1.00 96.25 86 THR A O 1
ATOM 660 N N . ASP A 1 87 ? 7.038 -13.410 -8.258 1.00 94.50 87 ASP A N 1
ATOM 661 C CA . ASP A 1 87 ? 8.398 -13.079 -8.703 1.00 94.50 87 ASP A CA 1
ATOM 662 C C . ASP A 1 87 ? 8.581 -13.716 -10.087 1.00 94.50 87 ASP A C 1
ATOM 664 O O . ASP A 1 87 ? 9.320 -14.687 -10.277 1.00 94.50 87 ASP A O 1
ATOM 668 N N . ASN A 1 88 ? 7.743 -13.285 -11.026 1.00 96.00 88 ASN A N 1
ATOM 669 C CA . ASN A 1 88 ? 7.732 -13.774 -12.399 1.00 96.00 88 ASN A CA 1
ATOM 670 C C . ASN A 1 88 ? 8.787 -13.065 -13.262 1.00 96.00 88 ASN A C 1
ATOM 672 O O . ASN A 1 88 ? 9.227 -13.642 -14.263 1.00 96.00 88 ASN A O 1
ATOM 676 N N . ASP A 1 89 ? 9.210 -11.867 -12.864 1.00 94.69 89 ASP A N 1
ATOM 677 C CA . ASP A 1 89 ? 10.407 -11.171 -13.331 1.00 94.69 89 ASP A CA 1
ATOM 678 C C . ASP A 1 89 ? 11.438 -11.017 -12.198 1.00 94.69 89 ASP A C 1
ATOM 680 O O . ASP A 1 89 ? 11.114 -11.106 -11.015 1.00 94.69 89 ASP A O 1
ATOM 684 N N . ALA A 1 90 ? 12.708 -10.846 -12.561 1.00 92.50 90 ALA A N 1
ATOM 685 C CA . ALA A 1 90 ? 13.798 -10.698 -11.601 1.00 92.50 90 ALA A CA 1
ATOM 686 C C . ALA A 1 90 ? 14.003 -9.247 -11.148 1.00 92.50 90 ALA A C 1
ATOM 688 O O . ALA A 1 90 ? 14.610 -9.044 -10.093 1.00 92.50 90 ALA A O 1
ATOM 689 N N . ASP A 1 91 ? 13.541 -8.278 -11.942 1.00 93.44 91 ASP A N 1
ATOM 690 C CA . ASP A 1 91 ? 13.698 -6.858 -11.647 1.00 93.44 91 ASP A CA 1
ATOM 691 C C . ASP A 1 91 ? 12.867 -6.444 -10.423 1.00 93.44 91 ASP A C 1
ATOM 693 O O . ASP A 1 91 ? 11.771 -6.940 -10.167 1.00 93.44 91 ASP A O 1
ATOM 697 N N . PHE A 1 92 ? 13.422 -5.546 -9.608 1.00 93.75 92 PHE A N 1
ATOM 698 C CA . PHE A 1 92 ? 12.723 -5.039 -8.433 1.00 93.75 92 PHE A CA 1
ATOM 699 C C . PHE A 1 92 ? 11.538 -4.158 -8.828 1.00 93.75 92 PHE A C 1
ATOM 701 O O . PHE A 1 92 ? 11.710 -3.127 -9.480 1.00 93.75 92 PHE A O 1
ATOM 708 N N . VAL A 1 93 ? 10.367 -4.481 -8.285 1.00 95.56 93 VAL A N 1
ATOM 709 C CA . VAL A 1 93 ? 9.176 -3.635 -8.337 1.00 95.56 93 VAL A CA 1
ATOM 710 C C . VAL A 1 93 ? 8.561 -3.438 -6.957 1.00 95.56 93 VAL A C 1
ATOM 712 O O . VAL A 1 93 ? 8.567 -4.319 -6.097 1.00 95.56 93 VAL A O 1
ATOM 715 N N . ARG A 1 94 ? 7.952 -2.270 -6.762 1.00 94.69 94 ARG A N 1
ATOM 716 C CA . ARG A 1 94 ? 7.011 -1.989 -5.669 1.00 94.69 94 ARG A CA 1
ATOM 717 C C . ARG A 1 94 ? 5.660 -1.588 -6.248 1.00 94.69 94 ARG A C 1
ATOM 719 O O . ARG A 1 94 ? 5.595 -1.112 -7.376 1.00 94.69 94 ARG A O 1
ATOM 726 N N . THR A 1 95 ? 4.585 -1.708 -5.481 1.00 96.62 95 THR A N 1
ATOM 727 C CA . THR A 1 95 ? 3.291 -1.172 -5.915 1.00 96.62 95 THR A CA 1
ATOM 728 C C . THR A 1 95 ? 3.216 0.341 -5.708 1.00 96.62 95 THR A C 1
ATOM 730 O O . THR A 1 95 ? 3.748 0.896 -4.742 1.00 96.62 95 THR A O 1
ATOM 733 N N . ARG A 1 96 ? 2.513 1.019 -6.614 1.00 95.94 96 ARG A N 1
ATOM 734 C CA . ARG A 1 96 ? 2.056 2.406 -6.478 1.00 95.94 96 ARG A CA 1
ATOM 735 C C . ARG A 1 96 ? 0.574 2.465 -6.781 1.00 95.94 96 ARG A C 1
ATOM 737 O O . ARG A 1 96 ? 0.068 1.689 -7.588 1.00 95.94 96 ARG A O 1
ATOM 744 N N . GLN A 1 97 ? -0.120 3.410 -6.160 1.00 96.06 97 GLN A N 1
ATOM 745 C CA . GLN A 1 97 ? -1.556 3.572 -6.346 1.00 96.06 97 GLN A CA 1
ATOM 746 C C . GLN A 1 97 ? -1.964 5.039 -6.454 1.00 96.06 97 GLN A C 1
ATOM 748 O O . GLN A 1 97 ? -1.239 5.936 -6.027 1.00 96.06 97 GLN A O 1
ATOM 753 N N . ARG A 1 98 ? -3.130 5.281 -7.054 1.00 96.31 98 ARG A N 1
ATOM 754 C CA . ARG A 1 98 ? -3.735 6.611 -7.198 1.00 96.31 98 ARG A CA 1
ATOM 755 C C . ARG A 1 98 ? -5.253 6.527 -7.317 1.00 96.31 98 ARG A C 1
ATOM 757 O O . ARG A 1 98 ? -5.821 5.443 -7.431 1.00 96.31 98 ARG A O 1
ATOM 764 N N . ASN A 1 99 ? -5.896 7.695 -7.370 1.00 96.38 99 ASN A N 1
ATOM 765 C CA . ASN A 1 99 ? -7.326 7.848 -7.661 1.00 96.38 99 ASN A CA 1
ATOM 766 C C . ASN A 1 99 ? -8.240 7.011 -6.751 1.00 96.38 99 ASN A C 1
ATOM 768 O O . ASN A 1 99 ? -9.263 6.500 -7.200 1.00 96.38 99 ASN A O 1
ATOM 772 N N . SER A 1 100 ? -7.877 6.861 -5.476 1.00 97.38 100 SER A N 1
ATOM 773 C CA . SER A 1 100 ? -8.723 6.155 -4.517 1.00 97.38 100 SER A CA 1
ATOM 774 C C . SER A 1 100 ? -10.030 6.913 -4.286 1.00 97.38 100 SER A C 1
ATOM 776 O O . SER A 1 100 ? -10.032 8.118 -4.030 1.00 97.38 100 SER A O 1
ATOM 778 N N . SER A 1 101 ? -11.135 6.182 -4.317 1.00 98.19 101 SER A N 1
ATOM 779 C CA . SER A 1 101 ? -12.502 6.658 -4.102 1.00 98.19 101 SER A CA 1
ATOM 780 C C . SER A 1 101 ? -13.271 5.669 -3.217 1.00 98.19 101 SER A C 1
ATOM 782 O O . SER A 1 101 ? -12.710 4.668 -2.776 1.00 98.19 101 SER A O 1
ATOM 784 N N . THR A 1 102 ? -14.550 5.935 -2.952 1.00 98.56 102 THR A N 1
ATOM 785 C CA . THR A 1 102 ? -15.440 4.989 -2.258 1.00 98.56 102 THR A CA 1
ATOM 786 C C . THR A 1 102 ? -15.756 3.744 -3.086 1.00 98.56 102 THR A C 1
ATOM 788 O O . THR A 1 102 ? -16.218 2.758 -2.526 1.00 98.56 102 THR A O 1
ATOM 791 N N . THR A 1 103 ? -15.508 3.769 -4.399 1.00 98.69 103 THR A N 1
ATOM 792 C CA . THR A 1 103 ? -15.909 2.706 -5.336 1.00 98.69 103 THR A CA 1
ATOM 793 C C . THR A 1 103 ? -14.736 1.992 -5.999 1.00 98.69 103 THR A C 1
ATOM 795 O O . THR A 1 103 ? -14.957 1.073 -6.776 1.00 98.69 103 THR A O 1
ATOM 798 N N . GLY A 1 104 ? -13.499 2.420 -5.750 1.00 98.56 104 GLY A N 1
ATOM 799 C CA . GLY A 1 104 ? -12.325 1.788 -6.343 1.00 98.56 104 GLY A CA 1
ATOM 800 C C . GLY A 1 104 ? -11.066 2.638 -6.257 1.00 98.56 104 GLY A C 1
ATOM 801 O O . GLY A 1 104 ? -11.057 3.732 -5.679 1.00 98.56 104 GLY A O 1
ATOM 802 N N . PHE A 1 105 ? -9.997 2.135 -6.860 1.00 98.62 105 PHE A N 1
ATOM 803 C CA . PHE A 1 105 ? -8.691 2.781 -6.957 1.00 98.62 105 PHE A CA 1
ATOM 804 C C . PHE A 1 105 ? -7.948 2.308 -8.211 1.00 98.62 105 PHE A C 1
ATOM 806 O O . PHE A 1 105 ? -8.447 1.491 -8.981 1.00 98.62 105 PHE A O 1
ATOM 813 N N . ALA A 1 106 ? -6.750 2.838 -8.442 1.00 98.38 106 ALA A N 1
ATOM 814 C CA . ALA A 1 106 ? -5.875 2.360 -9.501 1.00 98.38 106 ALA A CA 1
ATOM 815 C C . ALA A 1 106 ? -4.509 1.976 -8.929 1.00 98.38 106 ALA A C 1
ATOM 817 O O . ALA A 1 106 ? -3.978 2.712 -8.095 1.00 98.38 106 ALA A O 1
ATOM 818 N N . VAL A 1 107 ? -3.939 0.865 -9.394 1.00 98.19 107 VAL A N 1
ATOM 819 C CA . VAL A 1 107 ? -2.664 0.300 -8.927 1.00 98.19 107 VAL A CA 1
ATOM 820 C C . VAL A 1 107 ? -1.757 -0.037 -10.108 1.00 98.19 107 VAL A C 1
ATOM 822 O O . VAL A 1 107 ? -2.231 -0.335 -11.197 1.00 98.19 107 VAL A O 1
ATOM 825 N N . GLY A 1 108 ? -0.451 0.041 -9.908 1.00 96.69 108 GLY A N 1
ATOM 826 C CA . GLY A 1 108 ? 0.553 -0.420 -10.860 1.00 96.69 108 GLY A CA 1
ATOM 827 C C . GLY A 1 108 ? 1.879 -0.677 -10.154 1.00 96.69 108 GLY A C 1
ATOM 828 O O . GLY A 1 108 ? 1.971 -0.556 -8.929 1.00 96.69 108 GLY A O 1
ATOM 829 N N . MET A 1 109 ? 2.904 -1.025 -10.922 1.00 96.56 109 MET A N 1
ATOM 830 C CA . MET A 1 109 ? 4.242 -1.326 -10.418 1.00 96.56 109 MET A CA 1
ATOM 831 C C . MET A 1 109 ? 5.227 -0.199 -10.725 1.00 96.56 109 MET A C 1
ATOM 833 O O . MET A 1 109 ? 5.127 0.482 -11.740 1.00 96.56 109 MET A O 1
ATOM 837 N N . GLU A 1 110 ? 6.195 0.001 -9.845 1.00 95.12 110 GLU A N 1
ATOM 838 C CA . GLU A 1 110 ? 7.251 0.999 -9.963 1.00 95.12 110 GLU A CA 1
ATOM 839 C C . GLU A 1 110 ? 8.607 0.333 -9.738 1.00 95.12 110 GLU A C 1
ATOM 841 O O . GLU A 1 110 ? 8.853 -0.248 -8.679 1.00 95.12 110 GLU A O 1
ATOM 846 N N . GLU A 1 111 ? 9.478 0.447 -10.735 1.00 93.81 111 GLU A N 1
ATOM 847 C CA . GLU A 1 111 ? 10.882 0.048 -10.643 1.00 93.81 111 GLU A CA 1
ATOM 848 C C . GLU A 1 111 ? 11.758 1.180 -10.088 1.00 93.81 111 GLU A C 1
ATOM 850 O O . GLU A 1 111 ? 11.294 2.279 -9.770 1.00 93.81 111 GLU A O 1
ATOM 855 N N . GLU A 1 112 ? 13.058 0.923 -9.982 1.00 90.44 112 GLU A N 1
ATOM 856 C CA . GLU A 1 112 ? 14.061 1.968 -9.786 1.00 90.44 112 GLU A CA 1
ATOM 857 C C . GLU A 1 112 ? 14.120 2.966 -10.957 1.00 90.44 112 GLU A C 1
ATOM 859 O O . GLU A 1 112 ? 13.893 2.616 -12.118 1.00 90.44 112 GLU A O 1
ATOM 864 N N . GLU A 1 113 ? 14.476 4.213 -10.658 1.00 86.06 113 GLU A N 1
ATOM 865 C CA . GLU A 1 113 ? 14.594 5.321 -11.608 1.00 86.06 113 GLU A CA 1
ATOM 866 C C . GLU A 1 113 ? 15.335 4.985 -12.887 1.00 86.06 113 GLU A C 1
ATOM 868 O O . GLU A 1 113 ? 14.854 5.264 -13.989 1.00 86.06 113 GLU A O 1
ATOM 873 N N . ALA A 1 114 ? 16.513 4.382 -12.733 1.00 87.44 114 ALA A N 1
ATOM 874 C CA . ALA A 1 114 ? 17.407 4.065 -13.828 1.00 87.44 114 ALA A CA 1
ATOM 875 C C . ALA A 1 114 ? 16.810 3.015 -14.781 1.00 87.44 114 ALA A C 1
ATOM 877 O O . ALA A 1 114 ? 17.264 2.920 -15.924 1.00 87.44 114 ALA A O 1
ATOM 878 N N . ASN A 1 115 ? 15.778 2.279 -14.346 1.00 86.12 115 ASN A N 1
ATOM 879 C CA . ASN A 1 115 ? 15.161 1.186 -15.089 1.00 86.12 115 ASN A CA 1
ATOM 880 C C . ASN A 1 115 ? 13.694 1.437 -15.490 1.00 86.12 115 ASN A C 1
ATOM 882 O O . ASN A 1 115 ? 13.113 0.596 -16.157 1.00 86.12 115 ASN A O 1
ATOM 886 N N . LYS A 1 116 ? 13.105 2.621 -15.240 1.00 82.62 116 LYS A N 1
ATOM 887 C CA . LYS A 1 116 ? 11.672 2.959 -15.483 1.00 82.62 116 LYS A CA 1
ATOM 888 C C . LYS A 1 116 ? 11.069 2.601 -16.868 1.00 82.62 116 LYS A C 1
ATOM 890 O O . LYS A 1 116 ? 9.855 2.709 -17.050 1.00 82.62 116 LYS A O 1
ATOM 895 N N . ASN A 1 117 ? 11.874 2.254 -17.878 1.00 82.25 117 ASN A N 1
ATOM 896 C CA . ASN A 1 117 ? 11.448 1.925 -19.251 1.00 82.25 117 ASN A CA 1
ATOM 897 C C . ASN A 1 117 ? 11.870 0.516 -19.727 1.00 82.25 117 ASN A C 1
ATOM 899 O O . ASN A 1 117 ? 11.816 0.246 -20.929 1.00 82.25 117 ASN A O 1
ATOM 903 N N . SER A 1 118 ? 12.321 -0.356 -18.830 1.00 85.19 118 SER A N 1
ATOM 904 C CA . SER A 1 118 ? 12.686 -1.760 -19.098 1.00 85.19 118 SER A CA 1
ATOM 905 C C . SER A 1 118 ? 11.501 -2.601 -19.590 1.00 85.19 118 SER A C 1
ATOM 907 O O . SER A 1 118 ? 11.657 -3.448 -20.473 1.00 85.19 118 SER A O 1
ATOM 909 N N . GLY A 1 119 ? 10.308 -2.304 -19.061 1.00 88.94 119 GLY A N 1
ATOM 910 C CA . GLY A 1 119 ? 9.176 -3.225 -19.071 1.00 88.94 119 GLY A CA 1
ATOM 911 C C . GLY A 1 119 ? 9.358 -4.312 -18.008 1.00 88.94 119 GLY A C 1
ATOM 912 O O . GLY A 1 119 ? 10.472 -4.581 -17.591 1.00 88.94 119 GLY A O 1
ATOM 913 N N . HIS A 1 120 ? 8.266 -4.957 -17.603 1.00 94.50 120 HIS A N 1
ATOM 914 C CA . HIS A 1 120 ? 8.300 -5.967 -16.544 1.00 94.50 120 HIS A CA 1
ATOM 915 C C . HIS A 1 120 ? 7.374 -7.140 -16.877 1.00 94.50 120 HIS A C 1
ATOM 917 O O . HIS A 1 120 ? 6.348 -6.972 -17.552 1.00 94.50 120 HIS A O 1
ATOM 923 N N . GLY A 1 121 ? 7.729 -8.339 -16.415 1.00 95.31 121 GLY A N 1
ATOM 924 C CA . GLY A 1 121 ? 6.842 -9.498 -16.403 1.00 95.31 121 GLY A CA 1
ATOM 925 C C . GLY A 1 121 ? 5.522 -9.225 -15.671 1.00 95.31 121 GLY A C 1
ATOM 926 O O . GLY A 1 121 ? 5.422 -8.335 -14.830 1.00 95.31 121 GLY A O 1
ATOM 927 N N . SER A 1 122 ? 4.480 -9.987 -16.016 1.00 97.06 122 SER A N 1
ATOM 928 C CA . SER A 1 122 ? 3.201 -9.911 -15.299 1.00 97.06 122 SER A CA 1
ATOM 929 C C . SER A 1 122 ? 3.364 -10.471 -13.892 1.00 97.06 122 SER A C 1
ATOM 931 O O . SER A 1 122 ? 3.812 -11.608 -13.748 1.00 97.06 122 SER A O 1
ATOM 933 N N . GLU A 1 123 ? 2.938 -9.717 -12.888 1.00 98.25 123 GLU A N 1
ATOM 934 C CA . GLU A 1 123 ? 2.898 -10.124 -11.488 1.00 98.25 123 GLU A CA 1
ATOM 935 C C . GLU A 1 123 ? 1.462 -10.110 -10.953 1.00 98.25 123 GLU A C 1
ATOM 937 O O . GLU A 1 123 ? 0.629 -9.295 -11.361 1.00 98.25 123 GLU A O 1
ATOM 942 N N . THR A 1 124 ? 1.183 -10.978 -9.985 1.00 98.31 124 THR A N 1
ATOM 943 C CA . THR A 1 124 ? -0.023 -10.902 -9.165 1.00 98.31 124 THR A CA 1
ATOM 944 C C . THR A 1 124 ? 0.164 -9.803 -8.121 1.00 98.31 124 THR A C 1
ATOM 946 O O . THR A 1 124 ? 1.038 -9.892 -7.258 1.00 98.31 124 THR A O 1
ATOM 949 N N . LEU A 1 125 ? -0.685 -8.779 -8.151 1.00 98.50 125 LEU A N 1
ATOM 950 C CA . LEU A 1 125 ? -0.762 -7.733 -7.135 1.00 98.50 125 LEU A CA 1
ATOM 951 C C . LEU A 1 125 ? -1.927 -8.035 -6.191 1.00 98.50 125 LEU A C 1
ATOM 953 O O . LEU A 1 125 ? -3.090 -7.964 -6.590 1.00 98.50 125 LEU A O 1
ATOM 957 N N . GLY A 1 126 ? -1.623 -8.376 -4.942 1.00 98.31 126 GLY A N 1
ATOM 958 C CA . GLY A 1 126 ? -2.622 -8.496 -3.884 1.00 98.31 126 GLY A CA 1
ATOM 959 C C . GLY A 1 126 ? -2.984 -7.127 -3.326 1.00 98.31 126 GLY A C 1
ATOM 960 O O . GLY A 1 126 ? -2.123 -6.250 -3.236 1.00 98.31 126 GLY A O 1
ATOM 961 N N . TRP A 1 127 ? -4.241 -6.937 -2.936 1.00 98.44 127 TRP A N 1
ATOM 962 C CA . TRP A 1 127 ? -4.706 -5.693 -2.337 1.00 98.44 127 TRP A CA 1
ATOM 963 C C . TRP A 1 127 ? -5.751 -5.915 -1.239 1.00 98.44 127 TRP A C 1
ATOM 965 O O . TRP A 1 127 ? -6.493 -6.897 -1.243 1.00 98.44 127 TRP A O 1
ATOM 975 N N . LEU A 1 128 ? -5.791 -4.972 -0.299 1.00 98.06 128 LEU A N 1
ATOM 976 C CA . LEU A 1 128 ? -6.785 -4.844 0.765 1.00 98.06 128 LEU A CA 1
ATOM 977 C C . LEU A 1 128 ? -7.312 -3.408 0.756 1.00 98.06 128 LEU A C 1
ATOM 979 O O . LEU A 1 128 ? -6.519 -2.475 0.853 1.00 98.06 128 LEU A O 1
ATOM 983 N N . ALA A 1 129 ? -8.630 -3.239 0.732 1.00 98.44 129 ALA A N 1
ATOM 984 C CA . ALA A 1 129 ? -9.322 -2.004 1.077 1.00 98.44 129 ALA A CA 1
ATOM 985 C C . ALA A 1 129 ? -10.077 -2.190 2.401 1.00 98.44 129 ALA A C 1
ATOM 987 O O . ALA A 1 129 ? -10.783 -3.178 2.575 1.00 98.44 129 ALA A O 1
ATOM 988 N N . MET A 1 130 ? -9.934 -1.260 3.343 1.00 97.75 130 MET A N 1
ATOM 989 C CA . MET A 1 130 ? -10.561 -1.319 4.668 1.00 97.75 130 MET A CA 1
ATOM 990 C C . MET A 1 130 ? -11.105 0.050 5.075 1.00 97.75 130 MET A C 1
ATOM 992 O O . MET A 1 130 ? -10.441 1.068 4.873 1.00 97.75 130 MET A O 1
ATOM 996 N N . GLU A 1 131 ? -12.287 0.095 5.688 1.00 98.19 131 GLU A N 1
ATOM 997 C CA . GLU A 1 131 ? -12.804 1.342 6.261 1.00 98.19 131 GLU A CA 1
ATOM 998 C C . GLU A 1 131 ? -11.835 1.949 7.285 1.00 98.19 131 GLU A C 1
ATOM 1000 O O . GLU A 1 131 ? -11.272 1.260 8.138 1.00 98.19 131 GLU A O 1
ATOM 1005 N N . THR A 1 132 ? -11.663 3.270 7.219 1.00 97.12 132 THR A N 1
ATOM 1006 C CA . THR A 1 132 ? -10.899 4.022 8.220 1.00 97.12 132 THR A CA 1
ATOM 1007 C C . THR A 1 132 ? -11.560 3.914 9.591 1.00 97.12 132 THR A C 1
ATOM 1009 O O . THR A 1 132 ? -12.784 4.009 9.702 1.00 97.12 132 THR A O 1
ATOM 1012 N N . GLY A 1 133 ? -10.760 3.815 10.644 1.00 96.00 133 GLY A N 1
ATOM 1013 C CA . GLY A 1 133 ? -11.227 3.793 12.021 1.00 96.00 133 GLY A CA 1
ATOM 1014 C C . GLY A 1 133 ? -10.357 2.912 12.902 1.00 96.00 133 GLY A C 1
ATOM 1015 O O . GLY A 1 133 ? -9.251 2.516 12.544 1.00 96.00 133 GLY A O 1
ATOM 1016 N N . SER A 1 134 ? -10.875 2.587 14.077 1.00 96.19 134 SER A N 1
ATOM 1017 C CA . SER A 1 134 ? -10.220 1.689 15.018 1.00 96.19 134 SER A CA 1
ATOM 1018 C C . SER A 1 134 ? -11.220 0.729 15.638 1.00 96.19 134 SER A C 1
ATOM 1020 O O . SER A 1 134 ? -12.429 0.981 15.672 1.00 96.19 134 SER A O 1
ATOM 1022 N N . GLY A 1 135 ? -10.724 -0.403 16.120 1.00 94.69 135 GLY A N 1
ATOM 1023 C CA . GLY A 1 135 ? -11.587 -1.423 16.692 1.00 94.69 135 GLY A CA 1
ATOM 1024 C C . GLY A 1 135 ? -10.845 -2.674 17.120 1.00 94.69 135 GLY A C 1
ATOM 1025 O O . GLY A 1 135 ? -9.624 -2.678 17.269 1.00 94.69 135 GLY A O 1
ATOM 1026 N N . GLN A 1 136 ? -11.627 -3.728 17.333 1.00 94.25 136 GLN A N 1
ATOM 1027 C CA . GLN A 1 136 ? -11.121 -5.080 17.525 1.00 94.25 136 GLN A CA 1
ATOM 1028 C C . GLN A 1 136 ?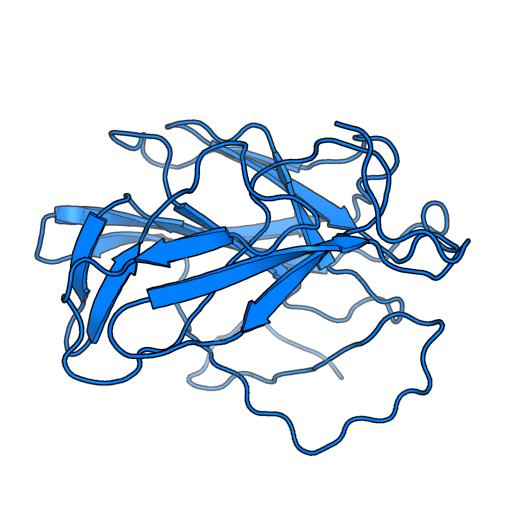 -11.405 -5.888 16.263 1.00 94.25 136 GLN A C 1
ATOM 1030 O O . GLN A 1 136 ? -12.514 -5.845 15.729 1.00 94.25 136 GLN A O 1
ATOM 1035 N N . TRP A 1 137 ? -10.395 -6.614 15.816 1.00 92.44 137 TRP A N 1
ATOM 1036 C CA . TRP A 1 137 ? -10.469 -7.647 14.803 1.00 92.44 137 TRP A CA 1
ATOM 1037 C C . TRP A 1 137 ? -9.991 -8.934 15.465 1.00 92.44 137 TRP A C 1
ATOM 1039 O O . TRP A 1 137 ? -8.791 -9.152 15.624 1.00 92.44 137 TRP A O 1
ATOM 1049 N N . ASP A 1 138 ? -10.946 -9.751 15.906 1.00 89.62 138 ASP A N 1
ATOM 1050 C CA . ASP A 1 138 ? -10.686 -10.900 16.774 1.00 89.62 138 ASP A CA 1
ATOM 1051 C C . ASP A 1 138 ? -9.844 -10.491 18.003 1.00 89.62 138 ASP A C 1
ATOM 1053 O O . ASP A 1 138 ? -10.272 -9.658 18.804 1.00 89.62 138 ASP A O 1
ATOM 1057 N N . ASP A 1 139 ? -8.638 -11.046 18.140 1.00 90.31 139 ASP A N 1
ATOM 1058 C CA . ASP A 1 139 ? -7.711 -10.769 19.242 1.00 90.31 139 ASP A CA 1
ATOM 1059 C C . ASP A 1 139 ? -6.828 -9.524 19.004 1.00 90.31 139 ASP A C 1
ATOM 1061 O O . ASP A 1 139 ? -6.013 -9.161 19.860 1.00 90.31 139 ASP A O 1
ATOM 1065 N N . PHE A 1 140 ? -6.957 -8.862 17.849 1.00 91.38 140 PHE A N 1
ATOM 1066 C CA . PHE A 1 140 ? -6.141 -7.712 17.468 1.00 91.38 140 PHE A CA 1
ATOM 1067 C C . PHE A 1 140 ? -6.900 -6.402 17.642 1.00 91.38 140 PHE A C 1
ATOM 1069 O O . PHE A 1 140 ? -7.935 -6.164 17.028 1.00 91.38 140 PHE A O 1
ATOM 1076 N N . THR A 1 141 ? -6.315 -5.479 18.398 1.00 95.50 141 THR A N 1
ATOM 1077 C CA . THR A 1 141 ? -6.697 -4.070 18.292 1.00 95.50 141 THR A CA 1
ATOM 1078 C C . THR A 1 141 ? -6.092 -3.496 17.014 1.00 95.50 141 THR A C 1
ATOM 1080 O O . THR A 1 141 ? -4.907 -3.715 16.765 1.00 95.50 141 THR A O 1
ATOM 1083 N N . TYR A 1 142 ? -6.871 -2.763 16.218 1.00 95.44 142 TYR A N 1
ATOM 1084 C CA . TYR A 1 142 ? -6.392 -2.144 14.980 1.00 95.44 142 TYR A CA 1
ATOM 1085 C C . TYR A 1 142 ? -6.680 -0.643 14.935 1.00 95.44 142 TYR A C 1
ATOM 1087 O O . TYR A 1 142 ? -7.669 -0.163 15.492 1.00 95.44 142 TYR A O 1
ATOM 1095 N N . PHE A 1 143 ? -5.820 0.070 14.212 1.00 96.81 143 PHE A N 1
ATOM 1096 C CA . PHE A 1 143 ? -5.983 1.462 13.811 1.00 96.81 143 PHE A CA 1
ATOM 1097 C C . PHE A 1 143 ? -5.699 1.548 12.310 1.00 96.81 143 PHE A C 1
ATOM 1099 O O . PHE A 1 143 ? -4.613 1.177 11.868 1.00 96.81 143 PHE A O 1
ATOM 1106 N N . ALA A 1 144 ? -6.686 1.986 11.535 1.00 96.19 144 ALA A N 1
ATOM 1107 C CA . ALA A 1 144 ? -6.618 2.139 10.091 1.00 96.19 144 ALA A CA 1
ATOM 1108 C C . ALA A 1 144 ? -6.916 3.599 9.747 1.00 96.19 144 ALA A C 1
ATOM 1110 O O . ALA A 1 144 ? -8.037 4.069 9.943 1.00 96.19 144 ALA A O 1
ATOM 1111 N N . ASP A 1 145 ? -5.920 4.314 9.232 1.00 95.94 145 ASP A N 1
ATOM 1112 C CA . ASP A 1 145 ? -6.058 5.735 8.927 1.00 95.94 145 ASP A CA 1
ATOM 1113 C C . ASP A 1 145 ? -5.392 6.113 7.601 1.00 95.94 145 ASP A C 1
ATOM 1115 O O . ASP A 1 145 ? -4.507 5.419 7.093 1.00 95.94 145 ASP A O 1
ATOM 1119 N N . ARG A 1 146 ? -5.850 7.230 7.035 1.00 95.31 146 ARG A N 1
ATOM 1120 C CA . ARG A 1 146 ? -5.291 7.865 5.844 1.00 95.31 146 ARG A CA 1
ATOM 1121 C C . ARG A 1 146 ? -4.821 9.258 6.217 1.00 95.31 146 ARG A C 1
ATOM 1123 O O . ARG A 1 146 ? -5.622 10.111 6.590 1.00 95.31 146 ARG A O 1
ATOM 1130 N N . THR A 1 147 ? -3.539 9.530 6.013 1.00 94.81 147 THR A N 1
ATOM 1131 C CA . THR A 1 147 ? -3.046 10.901 6.128 1.00 94.81 147 THR A CA 1
ATOM 1132 C C . THR A 1 147 ? -3.655 11.786 5.039 1.00 94.81 147 THR A C 1
ATOM 1134 O O . THR A 1 147 ? -4.061 11.313 3.973 1.00 94.81 147 THR A O 1
ATOM 1137 N N . GLY A 1 148 ? -3.665 13.097 5.276 1.00 92.88 148 GLY A N 1
ATOM 1138 C CA . GLY A 1 148 ? -3.827 14.055 4.185 1.00 92.88 148 GLY A CA 1
ATOM 1139 C C . GLY A 1 148 ? -2.642 14.012 3.213 1.00 92.88 148 GLY A C 1
ATOM 1140 O O . GLY A 1 148 ? -1.634 13.345 3.464 1.00 92.88 148 GLY A O 1
ATOM 1141 N N . ASP A 1 149 ? -2.751 14.786 2.135 1.00 92.25 149 ASP A N 1
ATOM 1142 C CA . ASP A 1 149 ? -1.654 15.052 1.200 1.00 92.25 149 ASP A CA 1
ATOM 1143 C C . ASP A 1 149 ? -0.627 16.012 1.834 1.00 92.25 149 ASP A C 1
ATOM 1145 O O . ASP A 1 149 ? -0.589 17.214 1.572 1.00 92.25 149 ASP A O 1
ATOM 1149 N N . ILE A 1 150 ? 0.094 15.491 2.830 1.00 93.19 150 ILE A N 1
ATOM 1150 C CA . ILE A 1 150 ? 1.026 16.246 3.683 1.00 93.19 150 ILE A CA 1
ATOM 1151 C C . ILE A 1 150 ? 2.346 15.511 3.939 1.00 93.19 150 ILE A C 1
ATOM 1153 O O . ILE A 1 150 ? 3.296 16.125 4.425 1.00 93.19 150 ILE A O 1
ATOM 1157 N N . VAL A 1 151 ? 2.414 14.207 3.652 1.00 95.12 151 VAL A N 1
ATOM 1158 C CA . VAL A 1 151 ? 3.593 13.379 3.933 1.00 95.12 151 VAL A CA 1
ATOM 1159 C C . VAL A 1 151 ? 4.556 13.477 2.754 1.00 95.12 151 VAL A C 1
ATOM 1161 O O . VAL A 1 151 ? 4.259 13.004 1.664 1.00 95.12 151 VAL A O 1
ATOM 1164 N N . ASN A 1 152 ? 5.720 14.079 2.983 1.00 94.00 152 ASN A N 1
ATOM 1165 C CA . ASN A 1 152 ? 6.778 14.259 1.984 1.00 94.00 152 ASN A CA 1
ATOM 1166 C C . ASN A 1 152 ? 8.126 13.737 2.527 1.00 94.00 152 ASN A C 1
ATOM 1168 O O . ASN A 1 152 ? 8.140 12.863 3.395 1.00 94.00 152 ASN A O 1
ATOM 1172 N N . HIS A 1 153 ? 9.260 14.263 2.047 1.00 92.19 153 HIS A N 1
ATOM 1173 C CA . HIS A 1 153 ? 10.606 13.892 2.514 1.00 92.19 153 HIS A CA 1
ATOM 1174 C C . HIS A 1 153 ? 10.901 14.259 3.979 1.00 92.19 153 HIS A C 1
ATOM 1176 O O . HIS A 1 153 ? 11.891 13.794 4.556 1.00 92.19 153 HIS A O 1
ATOM 1182 N N . ASN A 1 154 ? 10.047 15.069 4.607 1.00 95.44 154 ASN A N 1
ATOM 1183 C CA . ASN A 1 154 ? 10.125 15.395 6.024 1.00 95.44 154 ASN A CA 1
ATOM 1184 C C . ASN A 1 154 ? 9.337 14.391 6.870 1.00 95.44 154 ASN A C 1
ATOM 1186 O O . ASN A 1 154 ? 8.229 13.982 6.527 1.00 95.44 154 ASN A O 1
ATOM 1190 N N . TRP A 1 155 ? 9.907 14.040 8.024 1.00 97.50 155 TRP A N 1
ATOM 1191 C CA . TRP A 1 155 ? 9.245 13.186 9.006 1.00 97.50 155 TRP A CA 1
ATOM 1192 C C . TRP A 1 155 ? 7.928 13.809 9.478 1.00 97.50 155 TRP A C 1
ATOM 1194 O O . TRP A 1 155 ? 7.912 14.940 9.964 1.00 97.50 155 TRP A O 1
ATOM 1204 N N . THR A 1 156 ? 6.850 13.042 9.348 1.00 97.81 156 THR A N 1
ATOM 1205 C CA . THR A 1 156 ? 5.489 13.377 9.769 1.00 97.81 156 THR A CA 1
ATOM 1206 C C . THR A 1 156 ? 5.036 12.366 10.813 1.00 97.81 156 THR A C 1
ATOM 1208 O O . THR A 1 156 ? 5.106 11.163 10.565 1.00 97.81 156 THR A O 1
ATOM 1211 N N . SER A 1 157 ? 4.582 12.842 11.970 1.00 97.44 157 SER A N 1
ATOM 1212 C CA . SER A 1 157 ? 4.096 11.974 13.045 1.00 97.44 157 SER A CA 1
ATOM 1213 C C . SER A 1 157 ? 2.626 11.613 12.830 1.00 97.44 157 SER A C 1
ATOM 1215 O O . SER A 1 157 ? 1.806 12.474 12.503 1.00 97.44 157 SER A O 1
ATOM 1217 N N . VAL A 1 158 ? 2.306 10.337 13.025 1.00 96.94 158 VAL A N 1
ATOM 1218 C CA . VAL A 1 158 ? 0.950 9.782 13.052 1.00 96.94 158 VAL A CA 1
ATOM 1219 C C . VAL A 1 158 ? 0.716 9.228 14.450 1.00 96.94 158 VAL A C 1
ATOM 1221 O O . VAL A 1 158 ? 1.474 8.380 14.918 1.00 96.94 158 VAL A O 1
ATOM 1224 N N . GLU A 1 159 ? -0.329 9.712 15.111 1.00 96.69 159 GLU A N 1
ATOM 1225 C CA . GLU A 1 159 ? -0.689 9.320 16.473 1.00 96.69 159 GLU A CA 1
ATOM 1226 C C . GLU A 1 159 ? -1.783 8.244 16.446 1.00 96.69 159 GLU A C 1
ATOM 1228 O O . GLU A 1 159 ? -2.677 8.270 15.604 1.00 96.69 159 GLU A O 1
ATOM 1233 N N . PHE A 1 160 ? -1.740 7.314 17.397 1.00 95.75 160 PHE A N 1
ATOM 1234 C CA . PHE A 1 160 ? -2.698 6.213 17.542 1.00 95.75 160 PHE A CA 1
ATOM 1235 C C . PHE A 1 160 ? -3.794 6.498 18.576 1.00 95.75 160 PHE A C 1
ATOM 1237 O O . PHE A 1 160 ? -4.443 5.570 19.055 1.00 95.75 160 PHE A O 1
ATOM 1244 N N . ASP A 1 161 ? -3.951 7.750 19.012 1.00 90.88 161 ASP A N 1
ATOM 1245 C CA . ASP A 1 161 ? -4.948 8.175 20.006 1.00 90.88 161 ASP A CA 1
ATOM 1246 C C . ASP A 1 161 ? -4.951 7.345 21.306 1.00 90.88 161 ASP A C 1
ATOM 1248 O O . ASP A 1 161 ? -5.989 7.098 21.922 1.00 90.88 161 ASP A O 1
ATOM 1252 N N . SER A 1 162 ? -3.764 6.920 21.762 1.00 91.06 162 SER A N 1
ATOM 1253 C CA . SER A 1 162 ? -3.590 6.058 22.950 1.00 91.06 162 SER A CA 1
ATOM 1254 C C . SER A 1 162 ? -4.354 4.726 22.880 1.00 91.06 162 SER A C 1
ATOM 1256 O O . SER A 1 162 ? -4.708 4.155 23.914 1.00 91.06 162 SER A O 1
ATOM 1258 N N . LEU A 1 163 ? -4.610 4.224 21.670 1.00 94.88 163 LEU A N 1
ATOM 1259 C CA . LEU A 1 163 ? -5.345 2.983 21.444 1.00 94.88 163 LEU A CA 1
ATOM 1260 C C . LEU A 1 163 ? -4.574 1.743 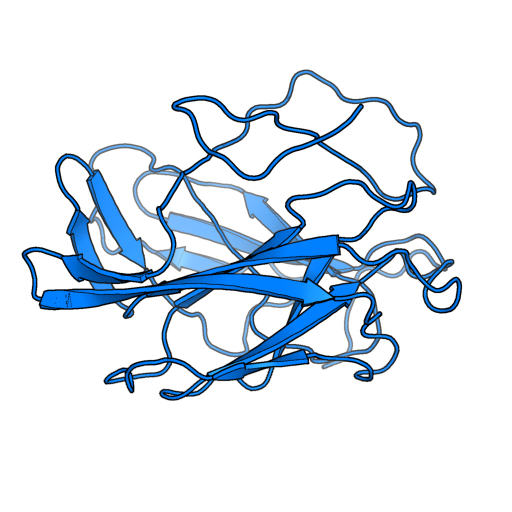21.918 1.00 94.88 163 LEU A C 1
ATOM 1262 O O . LEU A 1 163 ? -5.173 0.790 22.419 1.00 94.88 163 LEU A O 1
ATOM 1266 N N . PHE A 1 164 ? -3.250 1.738 21.763 1.00 96.56 164 PHE A N 1
ATOM 1267 C CA . PHE A 1 164 ? -2.432 0.559 22.016 1.00 96.56 164 PHE A CA 1
ATOM 1268 C C . PHE A 1 164 ? -1.786 0.586 23.405 1.00 96.56 164 PHE A C 1
ATOM 1270 O O . PHE A 1 164 ? -1.215 1.583 23.837 1.00 96.56 164 PHE A O 1
ATOM 1277 N N . ALA A 1 165 ? -1.824 -0.553 24.103 1.00 95.00 165 ALA A N 1
ATOM 1278 C CA . ALA A 1 165 ? -1.135 -0.728 25.387 1.00 95.00 165 ALA A CA 1
ATOM 1279 C C . ALA A 1 165 ? 0.356 -1.093 25.234 1.00 95.00 165 ALA A C 1
ATOM 1281 O O . ALA A 1 165 ? 1.118 -1.022 26.197 1.00 95.00 165 ALA A O 1
ATOM 1282 N N . GLN A 1 166 ? 0.758 -1.540 24.044 1.00 95.50 166 GLN A N 1
ATOM 1283 C CA . GLN A 1 166 ? 2.116 -1.945 23.674 1.00 95.50 166 GLN A CA 1
ATOM 1284 C C . GLN A 1 166 ? 2.397 -1.475 22.243 1.00 95.50 166 GLN A C 1
ATOM 1286 O O . GLN A 1 166 ? 1.469 -1.098 21.534 1.00 95.50 166 GLN A O 1
ATOM 1291 N N . GLN A 1 167 ? 3.661 -1.494 21.819 1.00 96.19 167 GLN A N 1
ATOM 1292 C CA . GLN A 1 167 ? 4.033 -1.169 20.441 1.00 96.19 167 GLN A CA 1
ATOM 1293 C C . GLN A 1 167 ? 3.279 -2.086 19.449 1.00 96.19 167 GLN A C 1
ATOM 1295 O O . GLN A 1 167 ? 3.419 -3.310 19.561 1.00 96.19 167 GLN A O 1
ATOM 1300 N N . PRO A 1 168 ? 2.486 -1.540 18.506 1.00 95.88 168 PRO A N 1
ATOM 1301 C CA . PRO A 1 168 ? 1.791 -2.338 17.502 1.00 95.88 168 PRO A CA 1
ATOM 1302 C C . PRO A 1 168 ? 2.745 -2.760 16.374 1.00 95.88 168 PRO A C 1
ATOM 1304 O O . PRO A 1 168 ? 3.884 -2.297 16.289 1.00 95.88 168 PRO A O 1
ATOM 1307 N N . GLN A 1 169 ? 2.266 -3.626 15.480 1.00 95.12 169 GLN A N 1
ATOM 1308 C CA . GLN A 1 169 ? 2.873 -3.784 14.156 1.00 95.12 169 GLN A CA 1
ATOM 1309 C C . GLN A 1 169 ? 2.304 -2.724 13.210 1.00 95.12 169 GLN A C 1
ATOM 1311 O O . GLN A 1 169 ? 1.169 -2.286 13.390 1.00 95.12 169 GLN A O 1
ATOM 1316 N N . ILE A 1 170 ? 3.081 -2.319 12.204 1.00 94.12 170 ILE A N 1
ATOM 1317 C CA . ILE A 1 170 ? 2.675 -1.289 11.245 1.00 94.12 170 ILE A CA 1
ATOM 1318 C C . ILE A 1 170 ? 2.747 -1.800 9.811 1.00 94.12 170 ILE A C 1
ATOM 1320 O O . ILE A 1 170 ? 3.672 -2.518 9.432 1.00 94.12 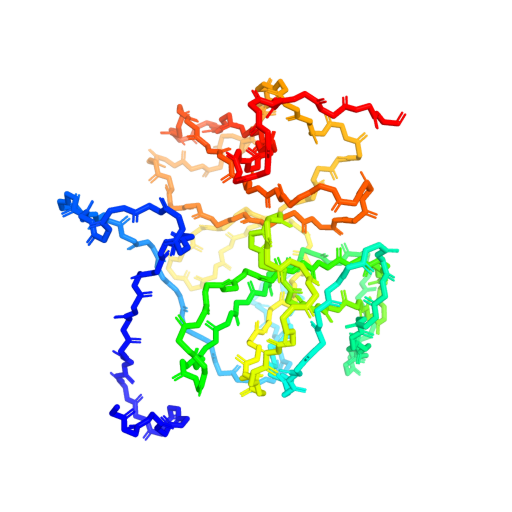170 ILE A O 1
ATOM 1324 N N . MET A 1 171 ? 1.782 -1.364 9.009 1.00 94.31 171 MET A N 1
ATOM 1325 C CA . MET A 1 171 ? 1.810 -1.432 7.555 1.00 94.31 171 MET A CA 1
ATOM 1326 C C . MET A 1 171 ? 1.418 -0.066 7.014 1.00 94.31 171 MET A C 1
ATOM 1328 O O . MET A 1 171 ? 0.542 0.595 7.569 1.00 94.31 171 MET A O 1
ATOM 1332 N N . ALA A 1 172 ? 2.079 0.372 5.949 1.00 94.44 172 ALA A N 1
ATOM 1333 C CA . ALA A 1 172 ? 1.831 1.673 5.349 1.00 94.44 172 ALA A CA 1
ATOM 1334 C C . ALA A 1 172 ? 2.163 1.635 3.855 1.00 94.44 172 ALA A C 1
ATOM 1336 O O . ALA A 1 172 ? 3.121 0.981 3.440 1.00 94.44 172 ALA A O 1
ATOM 1337 N N . ASN A 1 173 ? 1.376 2.338 3.045 1.00 95.12 173 ASN A N 1
ATOM 1338 C CA . ASN A 1 173 ? 1.549 2.453 1.598 1.00 95.12 173 ASN A CA 1
ATOM 1339 C C . ASN A 1 173 ? 1.380 3.914 1.170 1.00 95.12 173 ASN A C 1
ATOM 1341 O O . ASN A 1 173 ? 0.557 4.645 1.725 1.00 95.12 173 ASN A O 1
ATOM 1345 N N . ILE A 1 174 ? 2.135 4.329 0.152 1.00 95.31 174 ILE A N 1
ATOM 1346 C CA . ILE A 1 174 ? 1.936 5.633 -0.485 1.00 95.31 174 ILE A CA 1
ATOM 1347 C C . ILE A 1 174 ? 0.639 5.548 -1.289 1.00 95.31 174 ILE A C 1
ATOM 1349 O O . ILE A 1 174 ? 0.536 4.753 -2.218 1.00 95.31 174 ILE A O 1
ATOM 1353 N N . SER A 1 175 ? -0.361 6.341 -0.907 1.00 92.50 175 SER A N 1
ATOM 1354 C CA . SER A 1 175 ? -1.717 6.247 -1.469 1.00 92.50 175 SER A CA 1
ATOM 1355 C C . SER A 1 175 ? -1.973 7.152 -2.677 1.00 92.50 175 SER A C 1
ATOM 1357 O O . SER A 1 175 ? -3.089 7.175 -3.199 1.00 92.50 175 SER A O 1
ATOM 1359 N N . THR A 1 176 ? -0.958 7.895 -3.112 1.00 92.44 176 THR A N 1
ATOM 1360 C CA . THR A 1 176 ? -1.019 8.813 -4.249 1.00 92.44 176 THR A CA 1
ATOM 1361 C C . THR A 1 176 ? 0.183 8.637 -5.183 1.00 92.44 176 THR A C 1
ATOM 1363 O O . THR A 1 176 ? 1.150 7.914 -4.901 1.00 92.44 176 THR A O 1
ATOM 1366 N N . TYR A 1 177 ? 0.108 9.306 -6.331 1.00 92.56 177 TYR A N 1
ATOM 1367 C CA . TYR A 1 177 ? 1.177 9.362 -7.318 1.00 92.56 177 TYR A CA 1
ATOM 1368 C C . TYR A 1 177 ? 1.341 10.815 -7.772 1.00 92.56 177 TYR A C 1
ATOM 1370 O O . TYR A 1 177 ? 0.750 11.233 -8.769 1.00 92.56 177 TYR A O 1
ATOM 1378 N N . ASP A 1 178 ? 2.118 11.570 -6.995 1.00 86.19 178 ASP A N 1
ATOM 1379 C CA . ASP A 1 178 ? 2.334 13.009 -7.160 1.00 86.19 178 ASP A CA 1
ATOM 1380 C C . ASP A 1 178 ? 3.815 13.271 -7.461 1.00 86.19 178 ASP A C 1
ATOM 1382 O O . ASP A 1 178 ? 4.587 13.684 -6.603 1.00 86.19 178 ASP A O 1
ATOM 1386 N N . GLY A 1 179 ? 4.232 12.940 -8.684 1.00 82.25 179 GLY A N 1
ATOM 1387 C CA . GLY A 1 179 ? 5.617 13.080 -9.141 1.00 82.25 179 GLY A CA 1
ATOM 1388 C C . GLY A 1 179 ? 6.118 11.829 -9.865 1.00 82.25 179 GLY A C 1
ATOM 1389 O O . GLY A 1 179 ? 5.591 10.740 -9.637 1.00 82.25 179 GLY A O 1
ATOM 1390 N N . PRO A 1 180 ? 7.084 11.971 -10.789 1.00 78.81 180 PRO A N 1
ATOM 1391 C CA . PRO A 1 180 ? 7.576 10.851 -11.580 1.00 78.81 180 PRO A CA 1
ATOM 1392 C C . PRO A 1 180 ? 8.654 10.023 -10.869 1.00 78.81 180 PRO A C 1
ATOM 1394 O O . PRO A 1 180 ? 8.993 8.959 -11.388 1.00 78.81 180 PRO A O 1
ATOM 1397 N N . ASP A 1 181 ? 9.214 10.505 -9.758 1.00 86.06 181 ASP A N 1
ATOM 1398 C CA . ASP A 1 181 ? 10.384 9.920 -9.091 1.00 86.06 181 ASP A CA 1
ATOM 1399 C C . ASP A 1 181 ? 9.990 8.747 -8.200 1.00 86.06 181 ASP A C 1
ATOM 1401 O O . ASP A 1 181 ? 8.957 8.798 -7.514 1.00 86.06 181 ASP A O 1
ATOM 1405 N N . SER A 1 182 ? 10.751 7.644 -8.275 1.00 89.44 182 SER A N 1
ATOM 1406 C CA . SER A 1 182 ? 10.318 6.442 -7.575 1.00 89.44 182 SER A CA 1
ATOM 1407 C C . SER A 1 182 ? 10.519 6.648 -6.084 1.00 89.44 182 SER A C 1
ATOM 1409 O O . SER A 1 182 ? 11.472 7.252 -5.61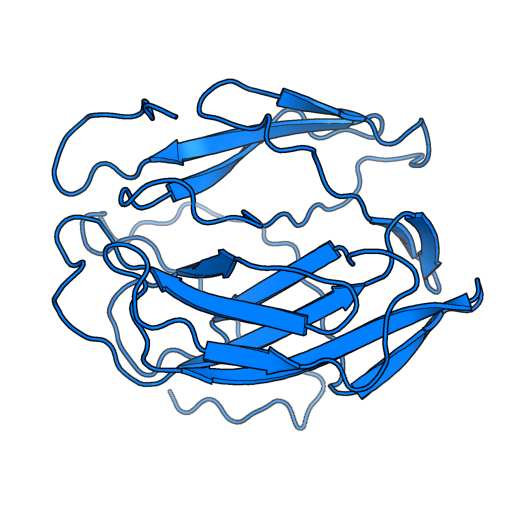2 1.00 89.44 182 SER A O 1
ATOM 1411 N N . ALA A 1 183 ? 9.583 6.170 -5.276 1.00 91.88 183 ALA A N 1
ATOM 1412 C CA . ALA A 1 183 ? 9.592 6.560 -3.874 1.00 91.88 183 ALA A CA 1
ATOM 1413 C C . ALA A 1 183 ? 9.147 5.445 -2.955 1.00 91.88 183 ALA A C 1
ATOM 1415 O O . ALA A 1 183 ? 8.318 4.594 -3.281 1.00 91.88 183 ALA A O 1
ATOM 1416 N N . GLY A 1 184 ? 9.769 5.403 -1.784 1.00 92.12 184 GLY A N 1
ATOM 1417 C CA . GLY A 1 184 ? 9.494 4.427 -0.743 1.00 92.12 184 GLY A CA 1
ATOM 1418 C C . GLY A 1 184 ? 9.001 5.104 0.517 1.00 92.12 184 GLY A C 1
ATOM 1419 O O . GLY A 1 184 ? 9.418 6.210 0.852 1.00 92.12 184 GLY A O 1
ATOM 1420 N N . LEU A 1 185 ? 8.137 4.414 1.251 1.00 94.31 185 LEU A N 1
ATOM 1421 C CA . LEU A 1 185 ? 7.789 4.834 2.597 1.00 94.31 185 LEU A CA 1
ATOM 1422 C C . LEU A 1 185 ? 8.899 4.417 3.565 1.00 94.31 185 LEU A C 1
ATOM 1424 O O . LEU A 1 185 ? 9.384 3.283 3.537 1.00 94.31 185 LEU A O 1
ATOM 1428 N N . ARG A 1 186 ? 9.287 5.332 4.449 1.00 95.44 186 ARG A N 1
ATOM 1429 C CA . ARG A 1 186 ? 10.159 5.060 5.596 1.00 95.44 186 ARG A CA 1
ATOM 1430 C C . ARG A 1 186 ? 9.405 5.349 6.876 1.00 95.44 186 ARG A C 1
ATOM 1432 O O . ARG A 1 186 ? 8.594 6.269 6.916 1.00 95.44 186 ARG A O 1
ATOM 1439 N N . TYR A 1 187 ? 9.723 4.603 7.928 1.00 96.62 187 TYR A N 1
ATOM 1440 C CA . TYR A 1 187 ? 9.208 4.869 9.263 1.00 96.62 187 TYR A CA 1
ATOM 1441 C C . TYR A 1 187 ? 10.323 4.828 10.313 1.00 96.62 187 TYR A C 1
ATOM 1443 O O . TYR A 1 187 ? 11.379 4.229 10.100 1.00 96.62 187 TYR A O 1
ATOM 1451 N N . ARG A 1 188 ? 10.086 5.471 11.457 1.00 97.06 188 ARG A N 1
ATOM 1452 C CA . ARG A 1 188 ? 10.904 5.370 12.674 1.00 97.06 188 ARG A CA 1
ATOM 1453 C C . ARG A 1 188 ? 10.054 5.689 13.905 1.00 97.06 188 ARG A C 1
ATOM 1455 O O . ARG A 1 188 ? 8.901 6.080 13.771 1.00 97.06 188 ARG A O 1
ATOM 1462 N N . ASN A 1 189 ? 10.648 5.564 15.093 1.00 97.44 189 ASN A N 1
ATOM 1463 C CA . ASN A 1 189 ? 10.020 5.961 16.360 1.00 97.44 189 ASN A CA 1
ATOM 1464 C C . ASN A 1 189 ? 8.629 5.334 16.580 1.00 97.44 189 ASN A C 1
ATOM 1466 O O . ASN A 1 189 ? 7.747 5.976 17.129 1.00 97.44 189 ASN A O 1
ATOM 1470 N N . LEU A 1 190 ? 8.432 4.088 16.131 1.00 97.44 190 LEU A N 1
ATOM 1471 C CA . LEU A 1 190 ? 7.194 3.354 16.374 1.00 97.44 190 LEU A CA 1
ATOM 1472 C C . LEU A 1 190 ? 7.128 2.940 17.847 1.00 97.44 190 LEU A C 1
ATOM 1474 O O . LEU A 1 190 ? 7.967 2.163 18.309 1.00 97.44 190 LEU A O 1
ATOM 1478 N N . ASP A 1 191 ? 6.113 3.410 18.555 1.00 97.38 191 ASP A N 1
ATOM 1479 C CA . ASP A 1 191 ? 5.791 2.995 19.917 1.00 97.38 191 ASP A CA 1
ATOM 1480 C C . ASP A 1 191 ? 4.273 2.813 20.088 1.00 97.38 191 ASP A C 1
ATOM 1482 O O . ASP A 1 191 ? 3.540 2.678 19.113 1.00 97.38 191 ASP A O 1
ATOM 1486 N N . SER A 1 192 ? 3.776 2.711 21.322 1.00 97.06 192 SER A N 1
ATOM 1487 C CA . SER A 1 192 ? 2.340 2.527 21.577 1.00 97.06 192 SER A CA 1
ATOM 1488 C C . SER A 1 192 ? 1.489 3.771 21.290 1.00 97.06 192 SER A C 1
ATOM 1490 O O . SER A 1 192 ? 0.263 3.683 21.288 1.00 97.06 192 SER A O 1
ATOM 1492 N N . THR A 1 193 ? 2.118 4.935 21.120 1.00 97.12 193 THR A N 1
ATOM 1493 C CA . THR A 1 193 ? 1.452 6.231 20.953 1.00 97.12 193 THR A CA 1
ATOM 1494 C C . THR A 1 193 ? 1.447 6.709 19.513 1.00 97.12 193 THR A C 1
ATOM 1496 O O . THR A 1 193 ? 0.453 7.302 19.109 1.00 97.12 193 THR A O 1
ATOM 1499 N N . GLY A 1 194 ? 2.472 6.384 18.724 1.00 97.75 194 GLY A N 1
ATOM 1500 C CA . GLY A 1 194 ? 2.524 6.799 17.329 1.00 97.75 194 GLY A CA 1
ATOM 1501 C C . GLY A 1 194 ? 3.710 6.249 16.546 1.00 97.75 194 GLY A C 1
ATOM 1502 O O . GLY A 1 194 ? 4.411 5.325 16.967 1.00 97.75 194 GLY A O 1
ATOM 1503 N N . VAL A 1 195 ? 3.907 6.832 15.366 1.00 98.19 195 VAL A N 1
ATOM 1504 C CA . VAL A 1 195 ? 4.994 6.534 14.432 1.00 98.19 195 VAL A CA 1
ATOM 1505 C C . VAL A 1 195 ? 5.368 7.783 13.637 1.00 98.19 195 VAL A C 1
ATOM 1507 O O . VAL A 1 195 ? 4.502 8.568 13.261 1.00 98.19 195 VAL A O 1
ATOM 1510 N N . ASP A 1 196 ? 6.650 7.946 13.313 1.00 98.31 196 ASP A N 1
ATOM 1511 C CA . ASP A 1 196 ? 7.088 8.929 12.321 1.00 98.31 196 ASP A CA 1
ATOM 1512 C C . ASP A 1 196 ? 7.216 8.255 10.956 1.00 98.31 196 ASP A C 1
ATOM 1514 O O . ASP A 1 196 ? 7.935 7.261 10.832 1.00 98.31 196 ASP A O 1
ATOM 1518 N N . ILE A 1 197 ? 6.606 8.830 9.921 1.00 97.69 197 ILE A N 1
ATOM 1519 C CA . ILE A 1 197 ? 6.708 8.370 8.531 1.00 97.69 197 ILE A CA 1
ATOM 1520 C C . ILE A 1 197 ? 7.235 9.469 7.606 1.00 97.69 197 ILE A C 1
ATOM 1522 O O . ILE A 1 197 ? 7.087 10.658 7.884 1.00 97.69 197 ILE A O 1
ATOM 1526 N N . LYS A 1 198 ? 7.858 9.078 6.496 1.00 96.38 198 LYS A N 1
ATOM 1527 C CA . LYS A 1 198 ? 8.192 9.972 5.379 1.00 96.38 198 LYS A CA 1
ATOM 1528 C C . LYS A 1 198 ? 8.157 9.216 4.055 1.00 96.38 198 LYS A C 1
ATOM 1530 O O . LYS A 1 198 ? 8.243 7.986 4.042 1.00 96.38 198 LYS A O 1
ATOM 1535 N N . VAL A 1 199 ? 8.104 9.960 2.959 1.00 95.06 199 VAL A N 1
ATOM 1536 C CA . VAL A 1 199 ? 8.358 9.450 1.608 1.00 95.06 199 VAL A CA 1
ATOM 1537 C C . VAL A 1 199 ? 9.810 9.761 1.244 1.00 95.06 199 VAL A C 1
ATOM 1539 O O . VAL A 1 199 ? 10.271 10.874 1.457 1.00 95.06 199 VAL A O 1
ATOM 1542 N N . GLU A 1 200 ? 10.558 8.789 0.743 1.00 92.88 200 GLU A N 1
ATOM 1543 C CA . GLU A 1 200 ? 11.965 8.939 0.363 1.00 92.88 200 GLU A CA 1
ATOM 1544 C C . GLU A 1 200 ? 12.151 8.506 -1.092 1.00 92.88 200 GLU A C 1
ATOM 1546 O O . GLU A 1 200 ? 11.777 7.380 -1.435 1.00 92.88 200 GLU A O 1
ATOM 1551 N N . GLU A 1 201 ? 12.699 9.399 -1.919 1.00 88.19 201 GLU A N 1
ATOM 1552 C CA . GLU A 1 201 ? 13.104 9.091 -3.300 1.00 88.19 201 GLU A CA 1
ATOM 1553 C C . GLU A 1 201 ? 14.181 8.007 -3.307 1.00 88.19 201 GLU A C 1
ATOM 1555 O O . GLU A 1 201 ? 14.985 7.885 -2.371 1.00 88.19 201 GLU A O 1
ATOM 1560 N N . GLU A 1 202 ? 14.182 7.187 -4.351 1.00 85.69 202 GLU A N 1
ATOM 1561 C CA . GLU A 1 202 ? 15.326 6.343 -4.651 1.00 85.69 202 GLU A CA 1
ATOM 1562 C C . GLU A 1 202 ? 16.479 7.170 -5.235 1.00 85.69 202 GLU A C 1
ATOM 1564 O O . GLU A 1 202 ? 16.328 8.330 -5.578 1.00 85.69 202 GLU A O 1
ATOM 1569 N N . THR A 1 203 ? 17.666 6.570 -5.339 1.00 86.81 203 THR A N 1
ATOM 1570 C CA . THR A 1 203 ? 18.871 7.291 -5.787 1.00 86.81 203 THR A CA 1
ATOM 1571 C C . THR A 1 203 ? 19.591 6.568 -6.926 1.00 86.81 203 THR A C 1
ATOM 1573 O O . THR A 1 203 ? 20.822 6.470 -6.934 1.00 86.81 203 THR A O 1
ATOM 1576 N N . SER A 1 204 ? 18.839 5.910 -7.809 1.00 82.50 204 SER A N 1
ATOM 1577 C CA . SER A 1 204 ? 19.431 5.051 -8.847 1.00 82.50 204 SER A CA 1
ATOM 1578 C C . SER A 1 204 ? 19.897 5.840 -10.075 1.00 82.50 204 SER A C 1
ATOM 1580 O O . SER A 1 204 ? 20.907 5.471 -10.679 1.00 82.50 204 SER A O 1
ATOM 1582 N N . LEU A 1 205 ? 19.211 6.934 -10.435 1.00 80.69 205 LEU A N 1
ATOM 1583 C CA . LEU A 1 205 ? 19.609 7.810 -11.541 1.00 80.69 205 LEU A CA 1
ATOM 1584 C C . LEU A 1 205 ? 20.409 9.018 -11.048 1.00 80.69 205 LEU A C 1
ATOM 1586 O O . LEU A 1 205 ? 21.401 9.388 -11.685 1.00 80.69 205 LEU A O 1
ATOM 1590 N N . ASP A 1 206 ? 20.033 9.597 -9.910 1.00 78.44 206 ASP A N 1
ATOM 1591 C CA . ASP A 1 206 ? 20.797 10.655 -9.260 1.00 78.44 206 ASP A CA 1
ATOM 1592 C C . ASP A 1 206 ? 20.791 10.549 -7.723 1.00 78.44 206 ASP A C 1
ATOM 1594 O O . ASP A 1 206 ? 20.441 9.522 -7.150 1.00 78.44 206 ASP A O 1
ATOM 1598 N N . SER A 1 207 ? 21.345 11.559 -7.046 1.00 74.81 207 SER A N 1
ATOM 1599 C CA . SER A 1 207 ? 21.484 11.579 -5.585 1.00 74.81 207 SER A CA 1
ATOM 1600 C C . SER A 1 207 ? 20.446 12.458 -4.885 1.00 74.81 207 SER A C 1
ATOM 1602 O O . SER A 1 207 ? 20.646 12.786 -3.710 1.00 74.81 207 SER A O 1
ATOM 1604 N N . GLU A 1 208 ? 19.437 12.953 -5.602 1.00 71.50 208 GLU A N 1
ATOM 1605 C CA . GLU A 1 208 ? 18.368 13.745 -5.004 1.00 71.50 208 GLU A CA 1
ATOM 1606 C C . GLU A 1 208 ? 17.540 12.874 -4.043 1.00 71.50 208 GLU A C 1
ATOM 1608 O O . GLU A 1 208 ? 17.480 11.655 -4.154 1.00 71.50 208 GLU A O 1
ATOM 1613 N N . GLN A 1 209 ? 17.039 13.501 -2.978 1.00 65.44 209 GLN A N 1
ATOM 1614 C CA . GLN A 1 209 ? 16.151 12.870 -1.991 1.00 65.44 209 GLN A CA 1
ATOM 1615 C C . GLN A 1 209 ? 15.044 13.851 -1.570 1.00 65.44 209 GLN A C 1
ATOM 1617 O O . GLN A 1 209 ? 14.570 13.832 -0.427 1.00 65.44 209 GLN A O 1
ATOM 1622 N N . GLN A 1 210 ? 14.723 14.804 -2.444 1.00 61.97 210 GLN A N 1
ATOM 1623 C CA . GLN A 1 210 ? 13.844 15.938 -2.193 1.00 61.97 210 GLN A CA 1
ATOM 1624 C C . GLN A 1 210 ? 12.870 16.140 -3.357 1.00 61.97 210 GLN A C 1
ATOM 1626 O O . GLN A 1 210 ? 13.226 16.708 -4.377 1.00 61.97 210 GLN A O 1
ATOM 1631 N N . PHE A 1 211 ? 11.594 15.858 -3.106 1.00 61.69 211 PHE A N 1
ATOM 1632 C CA . PHE A 1 211 ? 10.528 16.173 -4.056 1.00 61.69 211 PHE A CA 1
ATOM 1633 C C . PHE A 1 211 ? 10.257 17.681 -4.183 1.00 61.69 211 PHE A C 1
ATOM 1635 O O . PHE A 1 211 ? 10.175 18.396 -3.173 1.00 61.69 211 PHE A O 1
ATOM 1642 N N . SER A 1 212 ? 9.954 18.142 -5.402 1.00 43.44 212 SER A N 1
ATOM 1643 C CA . SER A 1 212 ? 9.107 19.323 -5.619 1.00 43.44 212 SER A CA 1
ATOM 1644 C C . SER A 1 212 ? 7.644 18.891 -5.775 1.00 43.44 212 SER A C 1
ATOM 1646 O O . SER A 1 212 ? 7.330 18.188 -6.734 1.00 43.44 212 SER A O 1
ATOM 1648 N N . LEU A 1 213 ? 6.771 19.311 -4.852 1.00 42.75 213 LEU A N 1
ATOM 1649 C CA . LEU A 1 213 ? 5.310 19.154 -4.965 1.00 42.75 213 LEU A CA 1
ATOM 1650 C C . LEU A 1 213 ? 4.732 19.999 -6.113 1.00 42.75 213 LEU A C 1
ATOM 1652 O O . LEU A 1 213 ? 5.208 21.149 -6.287 1.00 42.75 213 LEU A O 1
#

Foldseek 3Di:
DDDDDDPDPDADDDDDDAPPDDPDDDDDDDDDDDDDADWDAAPVRKIKGKDKDKAQAQCAVHDGWDKDFDPDFAPWQFQKDKAFRDPPDPGDWGKDWADTTSTTTTIHIYHAPVCSPVTTDITMMIMMTIHADWDDRDPDTDGTDDDDPPAALDWDKDFPCLSFPWFDDDDDDDHHDDDRFDWDKDWDPGISTIIIIHIFGDAPPHDDGGDDD

pLDDT: mean 90.66, std 12.19, range [34.16, 98.69]